Protein AF-A0A933QC19-F1 (afdb_monomer)

Foldseek 3Di:
DLLCLQPPQVLQVVLLVLQQVLLVVVNAADAPDPVNCVVLVVCQCLLVVCLCVQVPVQLVCVVVVVDPVVSNRLLCLLPCSNVSVCVVVVHCVLVPQPPPDPVSNVSSVVSVVVNVVVSVVSSHAQPVCLSSHSVLLVVLVVPVVALKDKFFDDDPQQPLPCLLLLLQSNNQSLLSVDGGPSNDDSSRSSNCSSQQQDLGWQRMFIGRHPRTPGGRHNVSNVVVCQAAGSNRNGDPDPVVVVVDPPPDDD

Mean predicted aligned error: 10.88 Å

Structure (mmCIF, N/CA/C/O backbone):
data_AF-A0A933QC19-F1
#
_entry.id   AF-A0A933QC19-F1
#
loop_
_atom_site.group_PDB
_atom_site.id
_atom_site.type_symbol
_atom_site.label_atom_id
_atom_site.label_alt_id
_atom_site.label_comp_id
_atom_site.label_asym_id
_atom_site.label_entity_id
_atom_site.label_seq_id
_atom_site.pdbx_PDB_ins_code
_atom_site.Cartn_x
_atom_site.Cartn_y
_atom_site.Cartn_z
_atom_site.occupancy
_atom_site.B_iso_or_equiv
_atom_site.auth_seq_id
_atom_site.auth_comp_id
_atom_site.auth_asym_id
_atom_site.auth_atom_id
_atom_site.pdbx_PDB_model_num
ATOM 1 N N . GLY A 1 1 ? 7.706 -10.955 3.973 1.00 68.62 1 GLY A N 1
ATOM 2 C CA . GLY A 1 1 ? 6.304 -10.976 4.457 1.00 68.62 1 GLY A CA 1
ATOM 3 C C . GLY A 1 1 ? 5.631 -9.647 4.152 1.00 68.62 1 GLY A C 1
ATOM 4 O O . GLY A 1 1 ? 6.332 -8.646 4.069 1.00 68.62 1 GLY A O 1
ATOM 5 N N . LYS A 1 2 ? 4.297 -9.608 3.982 1.00 80.94 2 LYS A N 1
ATOM 6 C CA . LYS A 1 2 ? 3.551 -8.425 3.471 1.00 80.94 2 LYS A CA 1
ATOM 7 C C . LYS A 1 2 ? 3.766 -7.117 4.245 1.00 80.94 2 LYS A C 1
ATOM 9 O O . LYS A 1 2 ? 3.604 -6.050 3.667 1.00 80.94 2 LYS A O 1
ATOM 14 N N . ALA A 1 3 ? 4.170 -7.207 5.513 1.00 80.88 3 ALA A N 1
ATOM 15 C CA . ALA A 1 3 ? 4.530 -6.064 6.354 1.00 80.88 3 ALA A CA 1
ATOM 16 C C . ALA A 1 3 ? 5.532 -5.114 5.681 1.00 80.88 3 ALA A C 1
ATOM 18 O O . ALA A 1 3 ? 5.423 -3.902 5.832 1.00 80.88 3 ALA A O 1
ATOM 19 N N . PHE A 1 4 ? 6.457 -5.658 4.883 1.00 82.62 4 PHE A N 1
ATOM 20 C CA . PHE A 1 4 ? 7.432 -4.867 4.137 1.00 82.62 4 PHE A CA 1
ATOM 21 C C . PHE A 1 4 ? 6.758 -3.847 3.206 1.00 82.62 4 PHE A C 1
ATOM 23 O O . PHE A 1 4 ? 7.147 -2.684 3.171 1.00 82.62 4 PHE A O 1
ATOM 30 N N . CYS A 1 5 ? 5.706 -4.251 2.490 1.00 81.94 5 CYS A N 1
ATOM 31 C CA . CYS A 1 5 ? 5.020 -3.383 1.535 1.00 81.94 5 CYS A CA 1
ATOM 32 C C . CYS A 1 5 ? 4.280 -2.219 2.210 1.00 81.94 5 CYS A C 1
ATOM 34 O O . CYS A 1 5 ? 4.146 -1.168 1.594 1.00 81.94 5 CYS A O 1
ATOM 36 N N . GLY A 1 6 ? 3.797 -2.406 3.443 1.00 80.12 6 GLY A N 1
ATOM 37 C CA . GLY A 1 6 ? 3.089 -1.370 4.199 1.00 80.12 6 GLY A CA 1
ATOM 38 C C . GLY A 1 6 ? 3.997 -0.446 5.014 1.00 80.12 6 GLY A C 1
ATOM 39 O O . GLY A 1 6 ? 3.677 0.729 5.142 1.00 80.12 6 GLY A O 1
ATOM 40 N N . TRP A 1 7 ? 5.104 -0.965 5.553 1.00 82.75 7 TRP A N 1
ATOM 41 C CA . TRP A 1 7 ? 5.924 -0.256 6.548 1.00 82.75 7 TRP A CA 1
ATOM 42 C C . TRP A 1 7 ? 7.321 0.131 6.060 1.00 82.75 7 TRP A C 1
ATOM 44 O O . TRP A 1 7 ? 7.901 1.072 6.587 1.00 82.75 7 TRP A O 1
ATOM 54 N N . VAL A 1 8 ? 7.872 -0.587 5.077 1.00 83.81 8 VAL A N 1
ATOM 55 C CA . VAL A 1 8 ? 9.265 -0.403 4.627 1.00 83.81 8 VAL A CA 1
ATOM 56 C C . VAL A 1 8 ? 9.333 0.174 3.214 1.00 83.81 8 VAL A C 1
ATOM 58 O O . VAL A 1 8 ? 10.242 0.934 2.903 1.00 83.81 8 VAL A O 1
ATOM 61 N N . CYS A 1 9 ? 8.374 -0.157 2.345 1.00 84.25 9 CYS A N 1
ATOM 62 C CA . CYS A 1 9 ? 8.372 0.304 0.960 1.00 84.25 9 CYS A CA 1
ATOM 63 C C . CYS A 1 9 ? 8.047 1.814 0.858 1.00 84.25 9 CYS A C 1
ATOM 65 O O . CYS A 1 9 ? 6.902 2.202 1.110 1.00 84.25 9 CYS A O 1
ATOM 67 N N . PRO A 1 10 ? 8.986 2.665 0.396 1.00 80.00 10 PRO A N 1
ATOM 68 C CA . PRO A 1 10 ? 8.783 4.118 0.318 1.00 80.00 10 PRO A CA 1
ATOM 69 C C . PRO A 1 10 ? 7.818 4.532 -0.799 1.00 80.00 10 PRO A C 1
ATOM 71 O O . PRO A 1 10 ? 7.309 5.648 -0.827 1.00 80.00 10 PRO A O 1
ATOM 74 N N . LEU A 1 11 ? 7.529 3.631 -1.738 1.00 81.06 11 LEU A N 1
ATOM 75 C CA . LEU A 1 11 ? 6.597 3.918 -2.820 1.00 81.06 11 LEU A CA 1
ATOM 76 C C . LEU A 1 11 ? 5.154 4.052 -2.318 1.00 81.06 11 LEU A C 1
ATOM 78 O O . LEU A 1 11 ? 4.399 4.870 -2.836 1.00 81.06 11 LEU A O 1
ATOM 82 N N . GLY A 1 12 ? 4.764 3.257 -1.316 1.00 78.12 12 GLY A N 1
ATOM 83 C CA . GLY A 1 12 ? 3.405 3.295 -0.774 1.00 78.12 12 GLY A CA 1
ATOM 84 C C . GLY A 1 12 ? 3.097 4.635 -0.107 1.00 78.12 12 GLY A C 1
ATOM 85 O O . GLY A 1 12 ? 2.023 5.202 -0.319 1.00 78.12 12 GLY A O 1
ATOM 86 N N . THR A 1 13 ? 4.062 5.173 0.642 1.00 78.88 13 THR A N 1
ATOM 87 C CA . THR A 1 13 ? 3.963 6.496 1.272 1.00 78.88 13 THR A CA 1
ATOM 88 C C . THR A 1 13 ? 3.996 7.612 0.233 1.00 78.88 13 THR A C 1
ATOM 90 O O . THR A 1 13 ? 3.175 8.524 0.310 1.00 78.88 13 THR A O 1
ATOM 93 N N . LEU A 1 14 ? 4.858 7.509 -0.785 1.00 83.06 14 LEU A N 1
ATOM 94 C CA . LEU A 1 14 ? 4.918 8.475 -1.884 1.00 83.06 14 LEU A CA 1
ATOM 95 C C . LEU A 1 14 ? 3.598 8.538 -2.671 1.00 83.06 14 LEU A C 1
ATOM 97 O O . LEU A 1 14 ? 3.087 9.623 -2.930 1.00 83.06 14 LEU A O 1
ATOM 101 N N . GLN A 1 15 ? 3.003 7.390 -3.008 1.00 81.38 15 GLN A N 1
ATOM 102 C CA . GLN A 1 15 ? 1.719 7.338 -3.721 1.00 81.38 15 GLN A CA 1
ATOM 103 C C . GLN A 1 15 ? 0.565 7.879 -2.875 1.00 81.38 15 GLN A C 1
ATOM 105 O O . GLN A 1 15 ? -0.324 8.542 -3.407 1.00 81.38 15 GLN A O 1
ATOM 110 N N . GLU A 1 16 ? 0.581 7.648 -1.560 1.00 80.12 16 GLU A N 1
ATOM 111 C CA . GLU A 1 16 ? -0.418 8.238 -0.668 1.00 80.12 16 GLU A CA 1
ATOM 112 C C . GLU A 1 16 ? -0.245 9.758 -0.558 1.00 80.12 16 GLU A C 1
ATOM 114 O O . GLU A 1 16 ? -1.241 10.479 -0.576 1.00 80.12 16 GLU A O 1
ATOM 119 N N . LEU A 1 17 ? 0.997 10.256 -0.515 1.00 81.06 17 LEU A N 1
ATOM 120 C CA . LEU A 1 17 ? 1.296 11.688 -0.504 1.00 81.06 17 LEU A CA 1
ATOM 121 C C . LEU A 1 17 ? 0.830 12.366 -1.797 1.00 81.06 17 LEU A C 1
ATOM 123 O O . LEU A 1 17 ? 0.131 13.372 -1.732 1.00 81.06 17 LEU A O 1
ATOM 127 N N . ILE A 1 18 ? 1.143 11.789 -2.959 1.00 80.81 18 ILE A N 1
ATOM 128 C CA . ILE A 1 18 ? 0.685 12.292 -4.263 1.00 80.81 18 ILE A CA 1
ATOM 129 C C . ILE A 1 18 ? -0.840 12.284 -4.328 1.00 80.81 18 ILE A C 1
ATOM 131 O O . ILE A 1 18 ? -1.448 13.285 -4.698 1.00 80.81 18 ILE A O 1
ATOM 135 N N . GLY A 1 19 ? -1.475 11.198 -3.883 1.00 77.81 19 GLY A N 1
ATOM 136 C CA . GLY A 1 19 ? -2.928 11.136 -3.784 1.00 77.81 19 GLY A CA 1
ATOM 137 C C . GLY A 1 19 ? -3.492 12.197 -2.832 1.00 77.81 19 GLY A C 1
ATOM 138 O O . GLY A 1 19 ? -4.562 12.740 -3.086 1.00 77.81 19 GLY A O 1
ATOM 139 N N . LYS A 1 20 ? -2.796 12.521 -1.737 1.00 77.31 20 LYS A N 1
ATOM 140 C CA . LYS A 1 20 ? -3.188 13.563 -0.775 1.00 77.31 20 LYS A CA 1
ATOM 141 C C . LYS A 1 20 ? -3.071 14.963 -1.379 1.00 77.31 20 LYS A C 1
ATOM 143 O O . LYS A 1 20 ? -3.966 15.783 -1.180 1.00 77.31 20 LYS A O 1
ATOM 148 N N . VAL A 1 21 ? -2.023 15.205 -2.165 1.00 79.75 21 VAL A N 1
ATOM 149 C CA . VAL A 1 21 ? -1.834 16.432 -2.950 1.00 79.75 21 VAL A CA 1
ATOM 150 C C . VAL A 1 21 ? -2.925 16.557 -4.016 1.00 79.75 21 VAL A C 1
ATOM 152 O O . VAL A 1 21 ? -3.591 17.584 -4.070 1.00 79.75 21 VAL A O 1
ATOM 155 N N . GLY A 1 22 ? -3.210 15.502 -4.783 1.00 73.62 22 GLY A N 1
ATOM 156 C CA . GLY A 1 22 ? -4.305 15.500 -5.762 1.00 73.62 22 GLY A CA 1
ATOM 157 C C . GLY A 1 22 ? -5.665 15.822 -5.130 1.00 73.62 22 GLY A C 1
ATOM 158 O O . GLY A 1 22 ? -6.419 16.643 -5.648 1.00 73.62 22 GLY A O 1
ATOM 159 N N . ARG A 1 23 ? -5.944 15.271 -3.941 1.00 73.44 23 ARG A N 1
ATOM 160 C CA . ARG A 1 23 ? -7.157 15.593 -3.164 1.00 73.44 23 ARG A CA 1
ATOM 161 C C . ARG A 1 23 ? -7.186 17.044 -2.685 1.00 73.44 23 ARG A C 1
ATOM 163 O O . ARG A 1 23 ? -8.256 17.640 -2.634 1.00 73.44 23 ARG A O 1
ATOM 170 N N . ARG A 1 24 ? -6.030 17.633 -2.356 1.00 72.56 24 ARG A N 1
ATOM 171 C CA . ARG A 1 24 ? -5.926 19.059 -2.007 1.00 72.56 24 ARG A CA 1
ATOM 172 C C . ARG A 1 24 ? -6.278 19.966 -3.191 1.00 72.56 24 ARG A C 1
ATOM 174 O O . ARG A 1 24 ? -6.819 21.043 -2.961 1.00 72.56 24 ARG A O 1
ATOM 181 N N . PHE A 1 25 ? -6.021 19.511 -4.416 1.00 72.38 25 PHE A N 1
ATOM 182 C CA . PHE A 1 25 ? -6.371 20.187 -5.668 1.00 72.38 25 PHE A CA 1
ATOM 183 C C . PHE A 1 25 ? -7.744 19.770 -6.241 1.00 72.38 25 PHE A C 1
ATOM 185 O O . PHE A 1 25 ? -8.013 20.027 -7.409 1.00 72.38 25 PHE A O 1
ATOM 192 N N . ASN A 1 26 ? -8.630 19.160 -5.438 1.00 65.56 26 ASN A N 1
ATOM 193 C CA . ASN A 1 26 ? -9.987 18.744 -5.837 1.00 65.56 26 ASN A CA 1
ATOM 194 C C . ASN A 1 26 ? -10.058 17.773 -7.038 1.00 65.56 26 ASN A C 1
ATOM 196 O O . ASN A 1 26 ? -11.057 17.750 -7.757 1.00 65.56 26 ASN A O 1
ATOM 200 N N . LEU A 1 27 ? -9.044 16.926 -7.258 1.00 70.50 27 LEU A N 1
ATOM 201 C CA . LEU A 1 27 ? -9.156 15.866 -8.266 1.00 70.50 27 LEU A CA 1
ATOM 202 C C . LEU A 1 27 ? -10.122 14.751 -7.811 1.00 70.50 27 LEU A C 1
ATOM 204 O O . LEU A 1 27 ? -10.043 14.301 -6.660 1.00 70.50 27 LEU A O 1
ATOM 208 N N . PRO A 1 28 ? -11.015 14.263 -8.697 1.00 62.06 28 PRO A N 1
ATOM 209 C CA . PRO A 1 28 ? -11.972 13.215 -8.360 1.00 62.06 28 PRO A CA 1
ATOM 210 C C . PRO A 1 28 ? -11.265 11.872 -8.134 1.00 62.06 28 PRO A C 1
ATOM 212 O O . PRO A 1 28 ? -10.588 11.345 -9.018 1.00 62.06 28 PRO A O 1
ATOM 215 N N . LEU A 1 29 ? -11.450 11.289 -6.946 1.00 67.81 29 LEU A N 1
ATOM 216 C CA . LEU A 1 29 ? -10.885 9.985 -6.602 1.00 67.81 29 LEU A CA 1
ATOM 217 C C . LEU A 1 29 ? -11.733 8.861 -7.210 1.00 67.81 29 LEU A C 1
ATOM 219 O O . LEU A 1 29 ? -12.895 8.668 -6.839 1.00 67.81 29 LEU A O 1
ATOM 223 N N . ARG A 1 30 ? -11.135 8.056 -8.088 1.00 64.81 30 ARG A N 1
ATOM 224 C CA . ARG A 1 30 ? -11.791 6.882 -8.664 1.00 64.81 30 ARG A CA 1
ATOM 225 C C . ARG A 1 30 ? -11.596 5.690 -7.727 1.00 64.81 30 ARG A C 1
ATOM 227 O O . ARG A 1 30 ? -10.588 4.991 -7.782 1.00 64.81 30 ARG A O 1
ATOM 234 N N . ARG A 1 31 ? -12.561 5.483 -6.827 1.00 62.66 31 ARG A N 1
ATOM 235 C CA . ARG A 1 31 ? -12.646 4.271 -5.994 1.00 62.66 31 ARG A CA 1
ATOM 236 C C . ARG A 1 31 ? -13.273 3.135 -6.789 1.00 62.66 31 ARG A C 1
ATOM 238 O O . ARG A 1 31 ? -14.228 3.347 -7.538 1.00 62.66 31 ARG A O 1
ATOM 245 N N . PHE A 1 32 ? -12.785 1.919 -6.576 1.00 60.22 32 PHE A N 1
ATOM 246 C CA . PHE A 1 32 ? -13.451 0.736 -7.107 1.00 60.22 32 PHE A CA 1
ATOM 247 C C . PHE A 1 32 ? -14.611 0.388 -6.180 1.00 60.22 32 PHE A C 1
ATOM 249 O O . PHE A 1 32 ? -14.452 -0.298 -5.174 1.00 60.22 32 PHE A O 1
ATOM 256 N N . ALA A 1 33 ? -15.785 0.936 -6.497 1.00 51.25 33 ALA A N 1
ATOM 257 C CA . ALA A 1 33 ? -17.019 0.588 -5.813 1.00 51.25 33 ALA A CA 1
ATOM 258 C C . ALA A 1 33 ? -17.281 -0.929 -5.929 1.00 51.25 33 ALA A C 1
ATOM 260 O O . ALA A 1 33 ? -16.937 -1.529 -6.953 1.00 51.25 33 ALA A O 1
ATOM 261 N N . PRO A 1 34 ? -17.935 -1.555 -4.931 1.00 50.09 34 PRO A N 1
ATOM 262 C CA . PRO A 1 34 ? -18.192 -2.999 -4.908 1.00 50.09 34 PRO A CA 1
ATOM 263 C C . PRO A 1 34 ? -18.927 -3.547 -6.151 1.00 50.09 34 PRO A C 1
ATOM 265 O O . PRO A 1 34 ? -18.836 -4.743 -6.410 1.00 50.09 34 PRO A O 1
ATOM 268 N N . GLY A 1 35 ? -19.591 -2.699 -6.950 1.00 47.06 35 GLY A N 1
ATOM 269 C CA . GLY A 1 35 ? -20.225 -3.075 -8.223 1.00 47.06 35 GLY A CA 1
ATOM 270 C C . GLY A 1 35 ? -19.266 -3.310 -9.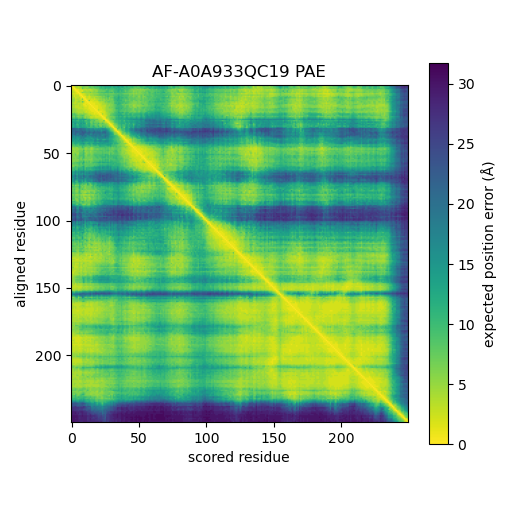404 1.00 47.06 35 GLY A C 1
ATOM 271 O O . GLY A 1 35 ? -19.558 -4.150 -10.244 1.00 47.06 35 GLY A O 1
ATOM 272 N N . ASN A 1 36 ? -18.092 -2.665 -9.440 1.00 50.84 36 ASN A N 1
ATOM 273 C CA . ASN A 1 36 ? -17.094 -2.809 -10.523 1.00 50.84 36 ASN A CA 1
ATOM 274 C C . ASN A 1 36 ? -15.934 -3.747 -10.143 1.00 50.84 36 ASN A C 1
ATOM 276 O O . ASN A 1 36 ? -14.870 -3.757 -10.764 1.00 50.84 36 ASN A O 1
ATOM 280 N N . LEU A 1 37 ? -16.120 -4.552 -9.094 1.00 55.81 37 LEU A N 1
ATOM 281 C CA . LEU A 1 37 ? -15.104 -5.482 -8.606 1.00 55.81 37 LEU A CA 1
ATOM 282 C C . LEU A 1 37 ? -14.873 -6.663 -9.570 1.00 55.81 37 LEU A C 1
ATOM 284 O O . LEU A 1 37 ? -13.860 -7.352 -9.452 1.00 55.81 37 LEU A O 1
ATOM 288 N N . GLY A 1 38 ? -15.789 -6.893 -10.521 1.00 56.47 38 GLY A N 1
ATOM 289 C CA . GLY A 1 38 ? -15.669 -7.918 -11.564 1.00 56.47 38 GLY A CA 1
ATOM 290 C C . GLY A 1 38 ? -14.439 -7.720 -12.453 1.00 56.47 38 GLY A C 1
ATOM 291 O O . GLY A 1 38 ? -13.650 -8.651 -12.620 1.00 56.47 38 GLY A O 1
ATOM 292 N N . ASP A 1 39 ? -14.207 -6.491 -12.918 1.00 54.97 39 ASP A N 1
ATOM 293 C CA . ASP A 1 39 ? -13.039 -6.161 -13.743 1.00 54.97 39 ASP A CA 1
ATOM 294 C C . ASP A 1 39 ? -11.739 -6.299 -12.946 1.00 54.97 39 ASP A C 1
ATOM 296 O O . ASP A 1 39 ? -10.760 -6.877 -13.416 1.00 54.97 39 ASP A O 1
ATOM 300 N N . VAL A 1 40 ? -11.749 -5.878 -11.676 1.00 59.78 40 VAL A N 1
ATOM 301 C CA . VAL A 1 40 ? -10.596 -6.028 -10.777 1.00 59.78 40 VAL A CA 1
ATOM 302 C C . VAL A 1 40 ? -10.267 -7.507 -10.550 1.00 59.78 40 VAL A C 1
ATOM 304 O O . VAL A 1 40 ? -9.097 -7.883 -10.607 1.00 59.78 40 VAL A O 1
ATOM 307 N N . LYS A 1 41 ? -11.269 -8.377 -10.348 1.00 61.94 41 LYS A N 1
ATOM 308 C CA . LYS A 1 41 ? -11.057 -9.830 -10.197 1.00 61.94 41 LYS A CA 1
ATOM 309 C C . LYS A 1 41 ? -10.432 -10.466 -11.442 1.00 61.94 41 LYS A C 1
ATOM 311 O O . LYS A 1 41 ? -9.625 -11.380 -11.294 1.00 61.94 41 LYS A O 1
ATOM 316 N N . ARG A 1 42 ? -10.745 -9.965 -12.641 1.00 65.31 42 ARG A N 1
ATOM 317 C CA . ARG A 1 42 ? -10.186 -10.462 -13.910 1.00 65.31 42 ARG A CA 1
ATOM 318 C C . ARG A 1 42 ? -8.732 -10.046 -14.138 1.00 65.31 42 ARG A C 1
ATOM 320 O O . ARG A 1 42 ? -7.982 -10.793 -14.755 1.00 65.31 42 ARG A O 1
ATOM 327 N N . VAL A 1 43 ? -8.326 -8.889 -13.613 1.00 66.50 43 VAL A N 1
ATOM 328 C CA . VAL A 1 43 ? -6.951 -8.367 -13.733 1.00 66.50 43 VAL A CA 1
ATOM 329 C C . VAL A 1 43 ? -6.040 -8.870 -12.602 1.00 66.50 43 VAL A C 1
ATOM 331 O O . VAL A 1 43 ? -4.823 -8.926 -12.762 1.00 66.50 43 VAL A O 1
ATOM 334 N N . ARG A 1 44 ? -6.596 -9.339 -11.476 1.00 68.38 44 ARG A N 1
ATOM 335 C CA . ARG A 1 44 ? -5.828 -9.949 -10.371 1.00 68.38 44 ARG A CA 1
ATOM 336 C C . ARG A 1 44 ? -4.852 -11.070 -10.767 1.00 68.38 44 ARG A C 1
ATOM 338 O O . ARG A 1 44 ? -3.774 -11.067 -10.185 1.00 68.38 44 ARG A O 1
ATOM 345 N N . PRO A 1 45 ? -5.121 -12.001 -11.706 1.00 77.56 45 PRO A N 1
ATOM 346 C CA . PRO A 1 45 ? -4.125 -13.001 -12.110 1.00 77.56 45 PRO A CA 1
ATOM 347 C C . PRO A 1 45 ? -2.922 -12.406 -12.856 1.00 77.56 45 PRO A C 1
ATOM 349 O O . PRO A 1 45 ? -1.852 -13.010 -12.850 1.00 77.56 45 PRO A O 1
ATOM 352 N N . VAL A 1 46 ? -3.040 -11.206 -13.440 1.00 79.81 46 VAL A N 1
ATOM 353 C CA . VAL A 1 46 ? -1.941 -10.566 -14.185 1.00 79.81 46 VAL A CA 1
ATOM 354 C C . VAL A 1 46 ? -0.723 -10.344 -13.291 1.00 79.81 46 VAL A C 1
ATOM 356 O O . VAL A 1 46 ? 0.400 -10.546 -13.736 1.00 79.81 46 VAL A O 1
ATOM 359 N N . LYS A 1 47 ? -0.911 -10.023 -12.005 1.00 8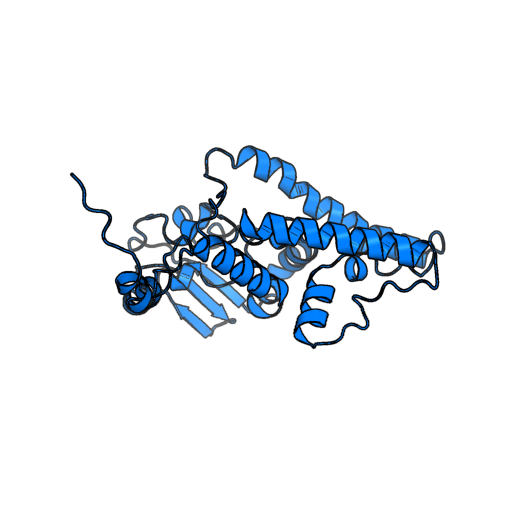1.31 47 LYS A N 1
ATOM 360 C CA . LYS A 1 47 ? 0.210 -9.868 -11.062 1.00 81.31 47 LYS A CA 1
ATOM 361 C C . LYS A 1 47 ? 0.990 -11.177 -10.847 1.00 81.31 47 LYS A C 1
ATOM 363 O O . LYS A 1 47 ? 2.192 -11.131 -10.611 1.00 81.31 47 LYS A O 1
ATOM 368 N N . TRP A 1 48 ? 0.321 -12.333 -10.940 1.00 82.62 48 TRP A N 1
ATOM 369 C CA . TRP A 1 48 ? 0.945 -13.655 -10.831 1.00 82.62 48 TRP A CA 1
ATOM 370 C C . TRP A 1 48 ? 1.690 -14.017 -12.115 1.00 82.62 48 TRP A C 1
ATOM 372 O O . TRP A 1 48 ? 2.790 -14.558 -12.043 1.00 82.62 48 TRP A O 1
ATOM 382 N N . LEU A 1 49 ? 1.142 -13.638 -13.273 1.00 84.44 49 LEU A N 1
ATOM 383 C CA . LEU A 1 49 ? 1.832 -13.750 -14.558 1.00 84.44 49 LEU A CA 1
ATOM 384 C C . LEU A 1 49 ? 3.087 -12.867 -14.585 1.00 84.44 49 LEU A C 1
ATOM 386 O O . LEU A 1 49 ? 4.159 -13.352 -14.929 1.00 84.44 49 LEU A O 1
ATOM 390 N N . LEU A 1 50 ? 2.986 -11.607 -14.147 1.00 81.94 50 LEU A N 1
ATOM 391 C CA . LEU A 1 50 ? 4.126 -10.693 -14.025 1.00 81.94 50 LEU A CA 1
ATOM 392 C C . LEU A 1 50 ? 5.176 -11.214 -13.041 1.00 81.94 50 LEU A C 1
ATOM 394 O O . LEU A 1 50 ? 6.365 -11.099 -13.313 1.00 81.94 50 LEU A O 1
ATOM 398 N N . LEU A 1 51 ? 4.756 -11.800 -11.917 1.00 84.06 51 LEU A N 1
ATOM 399 C CA . LEU A 1 51 ? 5.655 -12.436 -10.954 1.00 84.06 51 LEU A CA 1
ATOM 400 C C . LEU A 1 51 ? 6.410 -13.594 -11.606 1.00 84.06 51 LEU A C 1
ATOM 402 O O . LEU A 1 51 ? 7.635 -13.628 -11.545 1.00 84.06 51 LEU A O 1
ATOM 406 N N . LEU A 1 52 ? 5.698 -14.515 -12.257 1.00 84.25 52 LEU A N 1
ATOM 407 C CA . LEU A 1 52 ? 6.306 -15.672 -12.907 1.00 84.25 52 LEU A CA 1
ATOM 408 C C . LEU A 1 52 ? 7.261 -15.230 -14.026 1.00 84.25 52 LEU A C 1
ATOM 410 O O . LEU A 1 52 ? 8.393 -15.698 -14.081 1.00 84.25 52 LEU A O 1
ATOM 414 N N . ALA A 1 53 ? 6.853 -14.273 -14.859 1.00 83.19 53 ALA A N 1
ATOM 415 C CA . ALA A 1 53 ? 7.662 -13.775 -15.965 1.00 83.19 53 ALA A CA 1
ATOM 416 C C . ALA A 1 53 ? 8.905 -12.989 -15.499 1.00 83.19 53 ALA A C 1
ATOM 418 O O . ALA A 1 53 ? 10.023 -13.327 -15.884 1.00 83.19 53 ALA A O 1
ATOM 419 N N . LEU A 1 54 ? 8.726 -11.956 -14.662 1.00 77.44 54 LEU A N 1
ATOM 420 C CA . LEU A 1 54 ? 9.792 -11.014 -14.285 1.00 77.44 54 LEU A CA 1
ATOM 421 C C . LEU A 1 54 ? 10.723 -11.535 -13.187 1.00 77.44 54 LEU A C 1
ATOM 423 O O . LEU A 1 54 ? 11.880 -11.128 -13.149 1.00 77.44 54 LEU A O 1
ATOM 427 N N . VAL A 1 55 ? 10.232 -12.381 -12.277 1.00 80.88 55 VAL A N 1
ATOM 428 C CA . VAL A 1 55 ? 11.011 -12.843 -11.112 1.00 80.88 55 VAL A CA 1
ATOM 429 C C . VAL A 1 55 ? 11.577 -14.246 -11.319 1.00 80.88 55 VAL A C 1
ATOM 431 O O . VAL A 1 55 ? 12.645 -14.536 -10.793 1.00 80.88 55 VAL A O 1
ATOM 434 N N . PHE A 1 56 ? 10.903 -15.113 -12.082 1.00 83.44 56 PHE A N 1
ATOM 435 C CA . PHE A 1 56 ? 11.341 -16.502 -12.264 1.00 83.44 56 PHE A CA 1
ATOM 436 C C . PHE A 1 56 ? 11.866 -16.776 -13.672 1.00 83.44 56 PHE A C 1
ATOM 438 O O . PHE A 1 56 ? 13.009 -17.193 -13.814 1.00 83.44 56 PHE A O 1
ATOM 445 N N . VAL A 1 57 ? 11.069 -16.525 -14.714 1.00 83.56 57 VAL A N 1
ATOM 446 C CA . VAL A 1 57 ? 11.413 -16.917 -16.092 1.00 83.56 57 VAL A CA 1
ATOM 447 C C . VAL A 1 57 ? 12.598 -16.121 -16.631 1.00 83.56 57 VAL A C 1
ATOM 449 O O . VAL A 1 57 ? 13.561 -16.718 -17.095 1.00 83.56 57 VAL A O 1
ATOM 452 N N . LEU A 1 58 ? 12.567 -14.789 -16.549 1.00 78.50 58 LEU A N 1
ATOM 453 C CA . LEU A 1 58 ? 13.631 -13.950 -17.110 1.00 78.50 58 LEU A CA 1
ATOM 454 C C . LEU A 1 58 ? 15.002 -14.154 -16.433 1.00 78.50 58 LEU A C 1
ATOM 456 O O . LEU A 1 58 ? 15.971 -14.379 -17.159 1.00 78.50 58 LEU A O 1
ATOM 460 N N . PRO A 1 59 ? 15.117 -14.170 -15.089 1.00 79.38 59 PRO A N 1
ATOM 461 C CA . PRO A 1 59 ? 16.392 -14.467 -14.434 1.00 79.38 59 PRO A CA 1
ATOM 462 C C . PRO A 1 59 ? 16.902 -15.881 -14.728 1.00 79.38 59 PRO A C 1
ATOM 464 O O . PRO A 1 59 ? 18.106 -16.084 -14.866 1.00 79.38 59 PRO A O 1
ATOM 467 N N . LEU A 1 60 ? 16.001 -16.859 -14.874 1.00 82.50 60 LEU A N 1
ATOM 468 C CA . LEU A 1 60 ? 16.367 -18.233 -15.220 1.00 82.50 60 LEU A CA 1
ATOM 469 C C . LEU A 1 60 ? 16.895 -18.330 -16.657 1.00 82.50 60 LEU A C 1
ATOM 471 O O . LEU A 1 60 ? 17.925 -18.957 -16.883 1.00 82.50 60 LEU A O 1
ATOM 475 N N . LEU A 1 61 ? 16.262 -17.650 -17.615 1.00 79.94 61 LEU A N 1
ATOM 476 C CA . LEU A 1 61 ? 16.760 -17.547 -18.991 1.00 79.94 61 LEU A CA 1
ATOM 477 C C . LEU A 1 61 ? 18.119 -16.833 -19.063 1.00 79.94 61 LEU A C 1
ATOM 479 O O . LEU A 1 61 ? 18.967 -17.219 -19.873 1.00 79.94 61 LEU A O 1
ATOM 483 N N . ALA A 1 62 ? 18.339 -15.824 -18.210 1.00 77.06 62 ALA A N 1
ATOM 484 C CA . ALA A 1 62 ? 19.615 -15.115 -18.105 1.00 77.06 62 ALA A CA 1
ATOM 485 C C . ALA A 1 62 ? 20.712 -16.016 -17.525 1.00 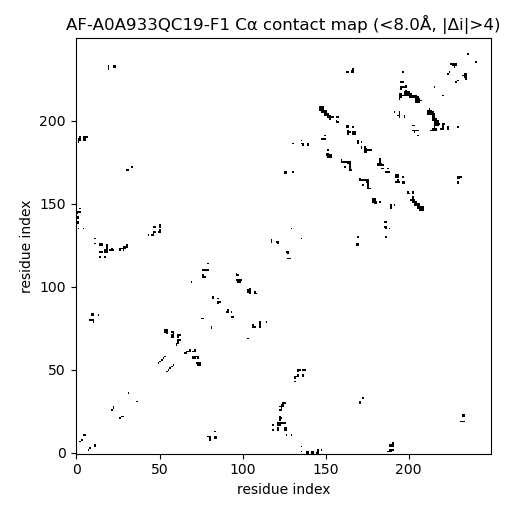77.06 62 ALA A C 1
ATOM 487 O O . ALA A 1 62 ? 21.818 -16.055 -18.058 1.00 77.06 62 ALA A O 1
ATOM 488 N N . GLY A 1 63 ? 20.386 -16.800 -16.492 1.00 78.19 63 GLY A N 1
ATOM 489 C CA . GLY A 1 63 ? 21.282 -17.807 -15.923 1.00 78.19 63 GLY A CA 1
ATOM 490 C C . GLY A 1 63 ? 21.621 -18.943 -16.893 1.00 78.19 63 GLY A C 1
ATOM 491 O O . GLY A 1 63 ? 22.724 -19.477 -16.843 1.00 78.19 63 GLY A O 1
ATOM 492 N N . LEU A 1 64 ? 20.712 -19.273 -17.818 1.00 80.31 64 LEU A N 1
ATOM 493 C CA . LEU A 1 64 ? 20.941 -20.234 -18.906 1.00 80.31 64 LEU A CA 1
ATOM 494 C C . LEU A 1 64 ? 21.707 -19.638 -20.106 1.00 80.31 64 LEU A C 1
ATOM 496 O O . LEU A 1 64 ? 21.920 -20.334 -21.094 1.00 80.31 64 LEU A O 1
ATOM 500 N N . GLY A 1 65 ? 22.103 -18.360 -20.055 1.00 78.25 65 GLY A N 1
ATOM 501 C CA . GLY A 1 65 ? 22.891 -17.700 -21.105 1.00 78.25 65 GLY A CA 1
ATOM 502 C C . GLY A 1 65 ? 22.121 -17.370 -22.390 1.00 78.25 65 GLY A C 1
ATOM 503 O O . GLY A 1 65 ? 22.723 -16.933 -23.366 1.00 78.25 65 GLY A O 1
ATOM 504 N N . THR A 1 66 ? 20.798 -17.555 -22.404 1.00 73.25 66 THR A N 1
ATOM 505 C CA . THR A 1 66 ? 19.947 -17.315 -23.590 1.00 73.25 66 THR A CA 1
ATOM 506 C C . THR A 1 66 ? 19.574 -15.844 -23.788 1.00 73.25 66 THR A C 1
ATOM 508 O O . THR A 1 66 ? 19.193 -15.442 -24.886 1.00 73.25 66 THR A O 1
ATOM 511 N N . VAL A 1 67 ? 19.694 -15.030 -22.737 1.00 71.06 67 VAL A N 1
ATOM 512 C CA . VAL A 1 67 ? 19.449 -13.581 -22.758 1.00 71.06 67 VAL A CA 1
ATOM 513 C C . VAL A 1 67 ? 20.644 -12.840 -22.144 1.00 71.06 67 VAL A C 1
ATOM 515 O O . VAL A 1 67 ? 21.343 -13.402 -21.294 1.00 71.06 67 VAL A O 1
ATOM 518 N N . PRO A 1 68 ? 20.917 -11.589 -22.558 1.00 69.88 68 PRO A N 1
ATOM 519 C CA . PRO A 1 68 ? 22.046 -10.822 -22.040 1.00 69.88 68 PRO A CA 1
ATOM 520 C C . PRO A 1 68 ? 21.947 -10.638 -20.519 1.00 69.88 68 PRO A C 1
ATOM 522 O O . PRO A 1 68 ? 20.860 -10.451 -19.973 1.00 69.88 68 PRO A O 1
ATOM 525 N N . HIS A 1 69 ? 23.094 -10.649 -19.829 1.00 61.81 69 HIS A N 1
ATOM 526 C CA . HIS A 1 69 ? 23.170 -10.533 -18.363 1.00 61.81 69 HIS A CA 1
ATOM 527 C C . HIS A 1 69 ? 22.563 -9.226 -17.813 1.00 61.81 69 HIS A C 1
ATOM 529 O O . HIS A 1 69 ? 22.223 -9.151 -16.634 1.00 61.81 69 HIS A O 1
ATOM 535 N N . SER A 1 70 ? 22.359 -8.215 -18.666 1.00 62.06 70 SER A N 1
ATOM 536 C CA . SER A 1 70 ? 21.621 -6.988 -18.345 1.00 62.06 70 SER A CA 1
ATOM 537 C C . SER A 1 70 ? 20.136 -7.226 -18.041 1.00 62.06 70 SER A C 1
ATOM 539 O O . SER A 1 70 ? 19.554 -6.471 -17.271 1.00 62.06 70 SER A O 1
ATOM 541 N N . LEU A 1 71 ? 19.528 -8.304 -18.556 1.00 60.91 71 LEU A N 1
ATOM 542 C CA . LEU A 1 71 ? 18.167 -8.738 -18.210 1.00 60.91 71 LEU A CA 1
ATOM 543 C C . LEU A 1 71 ? 18.120 -9.697 -17.007 1.00 60.91 71 LEU A C 1
ATOM 545 O O . LEU A 1 71 ? 17.082 -10.304 -16.752 1.00 60.91 71 LEU A O 1
ATOM 549 N N . GLY A 1 72 ? 19.209 -9.838 -16.244 1.00 61.41 72 GLY A N 1
ATOM 550 C CA . GLY A 1 72 ? 19.245 -10.702 -15.060 1.00 61.41 72 GLY A CA 1
ATOM 551 C C . GLY A 1 72 ? 18.352 -10.225 -13.905 1.00 61.41 72 GLY A C 1
ATOM 552 O O . GLY A 1 72 ? 17.851 -11.053 -13.151 1.00 61.41 72 GLY A O 1
ATOM 553 N N . ASN A 1 73 ? 18.098 -8.911 -13.785 1.00 67.38 73 ASN A N 1
ATOM 554 C CA . ASN A 1 73 ? 17.278 -8.311 -12.717 1.00 67.38 73 ASN A CA 1
ATOM 555 C C . ASN A 1 73 ? 16.193 -7.345 -13.248 1.00 67.38 73 ASN A C 1
ATOM 557 O O . ASN A 1 73 ? 16.064 -6.221 -12.753 1.00 67.38 73 ASN A O 1
ATOM 561 N N . PRO A 1 74 ? 15.342 -7.773 -14.198 1.00 69.19 74 PRO A N 1
ATOM 562 C CA . PRO A 1 74 ? 14.433 -6.879 -14.919 1.00 69.19 74 PRO A CA 1
ATOM 563 C C . PRO A 1 74 ? 13.374 -6.277 -13.988 1.00 69.19 74 PRO A C 1
ATOM 565 O O . PRO A 1 74 ? 12.894 -5.164 -14.196 1.00 69.19 74 PRO A O 1
ATOM 568 N N . TYR A 1 75 ? 13.043 -6.989 -12.906 1.00 71.62 75 TYR A N 1
ATOM 569 C CA . TYR A 1 75 ? 12.157 -6.486 -11.870 1.00 71.62 75 TYR A CA 1
ATOM 570 C C . TYR A 1 75 ? 12.739 -5.270 -11.130 1.00 71.62 75 TYR A C 1
ATOM 572 O O . TYR A 1 75 ? 12.015 -4.318 -10.857 1.00 71.62 75 TYR A O 1
ATOM 580 N N . CYS A 1 76 ? 14.034 -5.27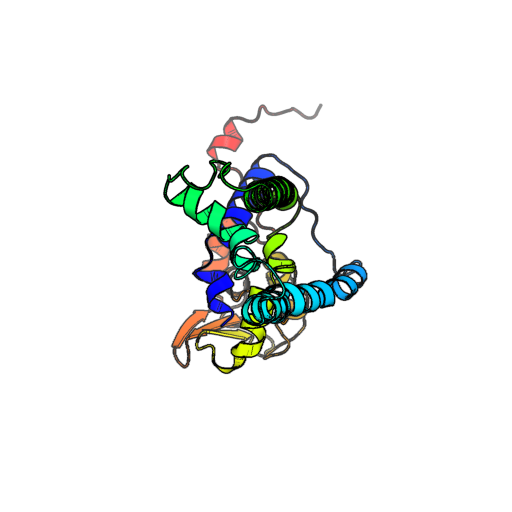5 -10.806 1.00 70.81 76 CYS A N 1
ATOM 581 C CA . CYS A 1 76 ? 14.678 -4.180 -10.076 1.00 70.81 76 CYS A CA 1
ATOM 582 C C . CYS A 1 76 ? 14.820 -2.916 -10.932 1.00 70.81 76 CYS A C 1
ATOM 584 O O . CYS A 1 76 ? 14.777 -1.810 -10.392 1.00 70.81 76 CYS A O 1
ATOM 586 N N . ASP A 1 77 ? 14.957 -3.078 -12.249 1.00 68.12 77 ASP A N 1
ATOM 587 C CA . ASP A 1 77 ? 15.032 -1.964 -13.195 1.00 68.12 77 ASP A CA 1
ATOM 588 C C . ASP A 1 77 ? 13.653 -1.362 -13.490 1.00 68.12 77 ASP A C 1
ATOM 590 O O . ASP A 1 77 ? 13.529 -0.145 -13.603 1.00 68.12 77 ASP A O 1
ATOM 594 N N . ILE A 1 78 ? 12.594 -2.180 -13.525 1.00 71.44 78 ILE A N 1
ATOM 595 C CA . ILE A 1 78 ? 11.223 -1.692 -13.740 1.00 71.44 78 ILE A CA 1
ATOM 596 C C . ILE A 1 78 ? 10.523 -1.237 -12.449 1.00 71.44 78 ILE A C 1
ATOM 598 O O . ILE A 1 78 ? 9.446 -0.641 -12.506 1.00 71.44 78 ILE A O 1
ATOM 602 N N . CYS A 1 79 ? 11.089 -1.527 -11.271 1.00 75.00 79 CYS A N 1
ATOM 603 C CA . CYS A 1 79 ? 10.441 -1.222 -10.001 1.00 75.00 79 CYS A CA 1
ATOM 604 C C . CYS A 1 79 ? 10.505 0.288 -9.687 1.00 75.00 79 CYS A C 1
ATOM 606 O O . CYS A 1 79 ? 11.572 0.807 -9.345 1.00 75.00 79 CYS A O 1
ATOM 608 N N . PRO A 1 80 ? 9.361 0.997 -9.650 1.00 71.25 80 PRO A N 1
ATOM 609 C CA . PRO A 1 80 ? 9.306 2.427 -9.359 1.00 71.25 80 PRO A CA 1
ATOM 610 C C . PRO A 1 80 ? 9.737 2.758 -7.927 1.00 71.25 80 PRO A C 1
ATOM 612 O O . PRO A 1 80 ? 10.026 3.915 -7.633 1.00 71.25 80 PRO A O 1
ATOM 615 N N . SER A 1 81 ? 9.823 1.769 -7.024 1.00 73.50 81 SER A N 1
ATOM 616 C CA . SER A 1 81 ? 10.380 1.999 -5.687 1.00 73.50 81 SER A CA 1
ATOM 617 C C . SER A 1 81 ? 11.845 2.415 -5.740 1.00 73.50 81 SER A C 1
ATOM 619 O O . SER A 1 81 ? 12.259 3.177 -4.876 1.00 73.50 81 SER A O 1
ATOM 621 N N . ARG A 1 82 ? 12.611 1.948 -6.737 1.00 72.31 82 ARG A N 1
ATOM 622 C CA . ARG A 1 82 ? 14.019 2.318 -6.917 1.00 72.31 82 ARG A CA 1
ATOM 623 C C . ARG A 1 82 ? 14.150 3.803 -7.250 1.00 72.31 82 ARG A C 1
ATOM 625 O O . ARG A 1 82 ? 14.946 4.504 -6.636 1.00 72.31 82 ARG A O 1
ATOM 632 N N . ILE A 1 83 ? 13.301 4.294 -8.147 1.00 71.38 83 ILE A N 1
ATOM 633 C CA . ILE A 1 83 ? 13.288 5.709 -8.534 1.00 71.38 83 ILE A CA 1
ATOM 634 C C . ILE A 1 83 ? 12.699 6.587 -7.421 1.00 71.38 83 ILE A C 1
ATOM 636 O O . ILE A 1 83 ? 13.184 7.686 -7.164 1.00 71.38 83 ILE A O 1
ATOM 640 N N . ALA A 1 84 ? 11.714 6.082 -6.671 1.00 72.69 84 ALA A N 1
ATOM 641 C CA . ALA A 1 84 ? 11.257 6.750 -5.456 1.00 72.69 84 ALA A CA 1
ATOM 642 C C . ALA A 1 84 ? 12.397 6.888 -4.431 1.00 72.69 84 ALA A C 1
ATOM 644 O O . ALA A 1 84 ? 12.597 7.975 -3.897 1.00 72.69 84 ALA A O 1
ATOM 645 N N . THR A 1 85 ? 13.178 5.826 -4.187 1.00 71.88 85 THR A N 1
ATOM 646 C CA . THR A 1 85 ? 14.327 5.895 -3.271 1.00 71.88 85 THR A CA 1
ATOM 647 C C . THR A 1 85 ? 15.391 6.872 -3.745 1.00 71.88 85 THR A C 1
ATOM 649 O O . THR A 1 85 ? 15.882 7.624 -2.917 1.00 71.88 85 THR A O 1
ATOM 652 N N . THR A 1 86 ? 15.699 6.933 -5.044 1.00 68.38 86 THR A N 1
ATOM 653 C CA . THR A 1 86 ? 16.723 7.856 -5.567 1.00 68.38 86 THR A CA 1
ATOM 654 C C . THR A 1 86 ? 16.295 9.316 -5.452 1.00 68.38 86 THR A C 1
ATOM 656 O O . THR A 1 86 ? 17.105 10.164 -5.086 1.00 68.38 86 THR A O 1
ATOM 659 N N . LEU A 1 87 ? 15.009 9.609 -5.688 1.00 68.00 87 LEU A N 1
ATOM 660 C CA . LEU A 1 87 ? 14.435 10.940 -5.463 1.00 68.00 87 LEU A CA 1
ATOM 661 C C . LEU A 1 87 ? 14.476 11.334 -3.979 1.00 68.00 87 LEU A C 1
ATOM 663 O O . LEU A 1 87 ? 14.792 12.475 -3.658 1.00 68.00 87 LEU A O 1
ATOM 667 N N . LEU A 1 88 ? 14.198 10.391 -3.074 1.00 65.75 88 LEU A N 1
ATOM 668 C CA . LEU A 1 88 ? 14.275 10.598 -1.623 1.00 65.75 88 LEU A CA 1
ATOM 669 C C . LEU A 1 88 ? 15.718 10.773 -1.120 1.00 65.75 88 LEU A C 1
ATOM 671 O O . LEU A 1 88 ? 15.935 11.524 -0.174 1.00 65.75 88 LEU A O 1
ATOM 675 N N . THR A 1 89 ? 16.700 10.114 -1.744 1.00 64.69 89 THR A N 1
ATOM 676 C CA . THR A 1 89 ? 18.127 10.243 -1.396 1.00 64.69 89 THR A CA 1
ATOM 677 C C . THR A 1 89 ? 18.837 11.387 -2.123 1.00 64.69 89 THR A C 1
ATOM 679 O O . THR A 1 89 ? 20.041 11.549 -1.947 1.00 64.69 89 THR A O 1
ATOM 682 N N . GLY A 1 90 ? 18.128 12.178 -2.940 1.00 57.78 90 GLY A N 1
ATOM 683 C CA . GLY A 1 90 ? 18.693 13.325 -3.663 1.00 57.78 90 GLY A CA 1
ATOM 684 C C . GLY A 1 90 ? 19.729 12.960 -4.732 1.00 57.78 90 GLY A C 1
ATOM 685 O O . GLY A 1 90 ? 20.443 13.834 -5.216 1.00 57.78 90 GLY A O 1
ATOM 686 N N . SER A 1 91 ? 19.828 11.683 -5.110 1.00 60.09 91 SER A N 1
ATOM 687 C CA . SER A 1 91 ? 20.793 11.202 -6.095 1.00 60.09 91 SER A CA 1
ATOM 688 C C . SER A 1 91 ? 20.151 11.157 -7.485 1.00 60.09 91 SER A C 1
ATOM 690 O O . SER A 1 91 ? 19.305 10.318 -7.790 1.00 60.09 91 SER A O 1
ATOM 692 N N . THR A 1 92 ? 20.564 12.077 -8.361 1.00 55.31 92 THR A N 1
ATOM 693 C CA . THR A 1 92 ? 20.124 12.161 -9.771 1.00 55.31 92 THR A CA 1
ATOM 694 C C . THR A 1 92 ? 20.818 11.145 -10.685 1.00 55.31 92 THR A C 1
ATOM 696 O O . THR A 1 92 ? 20.402 10.961 -11.828 1.00 55.31 92 THR A O 1
ATOM 699 N N . GLU A 1 93 ? 21.806 10.423 -10.150 1.00 55.53 93 GLU A N 1
ATOM 700 C CA . GLU A 1 93 ? 22.607 9.364 -10.787 1.00 55.53 93 GLU A CA 1
ATOM 701 C C . GLU A 1 93 ? 21.790 8.301 -11.547 1.00 55.53 93 GLU A C 1
ATOM 703 O O . GLU A 1 93 ? 22.306 7.648 -12.448 1.00 55.53 93 GLU A O 1
ATOM 708 N N . GLN A 1 94 ? 20.519 8.095 -11.187 1.00 51.56 94 GLN A N 1
ATOM 709 C CA . GLN A 1 94 ? 19.651 7.073 -11.795 1.00 51.56 94 GLN A CA 1
ATOM 710 C C . GLN A 1 94 ? 18.462 7.656 -12.571 1.00 51.56 94 GLN A C 1
ATOM 712 O O . GLN A 1 94 ? 17.777 6.914 -13.269 1.00 51.56 94 GLN A O 1
ATOM 717 N N . LEU A 1 95 ? 18.235 8.973 -12.486 1.00 51.59 95 LEU A N 1
ATOM 718 C CA . LEU A 1 95 ? 17.361 9.691 -13.421 1.00 51.59 95 LEU A CA 1
ATOM 719 C C . LEU A 1 95 ? 18.103 9.974 -14.740 1.00 51.59 95 LEU A C 1
ATOM 721 O O . LEU A 1 95 ? 17.480 10.119 -15.791 1.00 51.59 95 LEU A O 1
ATOM 725 N N . ALA A 1 96 ? 19.439 10.022 -14.679 1.00 44.97 96 ALA A N 1
ATOM 726 C CA . ALA A 1 96 ? 20.317 10.109 -15.831 1.00 44.97 96 ALA A CA 1
ATOM 727 C C . ALA A 1 96 ? 20.282 8.795 -16.624 1.00 44.97 96 ALA A C 1
ATOM 729 O O . ALA A 1 96 ? 20.719 7.737 -16.170 1.00 44.97 96 ALA A O 1
ATOM 730 N N . ILE A 1 97 ? 19.736 8.878 -17.832 1.00 50.81 97 ILE A N 1
ATOM 731 C CA . ILE A 1 97 ? 19.688 7.795 -18.806 1.00 50.81 97 ILE A CA 1
ATOM 732 C C . ILE A 1 97 ? 21.122 7.304 -19.056 1.00 50.81 97 ILE A C 1
ATOM 734 O O . ILE A 1 97 ? 21.943 8.035 -19.608 1.00 50.81 97 ILE A O 1
ATOM 738 N N . ARG A 1 98 ? 21.446 6.068 -18.649 1.00 48.94 98 ARG A N 1
ATOM 739 C CA . ARG A 1 98 ? 22.740 5.457 -18.981 1.00 48.94 98 ARG A CA 1
ATOM 740 C C . ARG A 1 98 ? 22.769 5.157 -20.481 1.00 48.94 98 ARG A C 1
ATOM 742 O O . ARG A 1 98 ? 22.196 4.173 -20.933 1.00 48.94 98 ARG A O 1
ATOM 749 N N . VAL A 1 99 ? 23.442 6.022 -21.234 1.00 52.00 99 VAL A N 1
ATOM 750 C CA . VAL A 1 99 ? 23.592 5.990 -22.703 1.00 52.00 99 VAL A CA 1
ATOM 751 C C . VAL A 1 99 ? 24.613 4.963 -23.215 1.00 52.00 99 VAL A C 1
ATOM 753 O O . VAL A 1 99 ? 24.917 4.952 -24.402 1.00 52.00 99 VAL A O 1
ATOM 756 N N . ASN A 1 100 ? 25.136 4.088 -22.351 1.00 56.62 100 ASN A N 1
ATOM 757 C CA . ASN A 1 100 ? 26.221 3.177 -22.727 1.00 56.62 100 ASN A CA 1
ATOM 758 C C . ASN A 1 100 ? 25.758 1.975 -23.576 1.00 56.62 100 ASN A C 1
ATOM 760 O O . ASN A 1 100 ? 26.546 1.501 -24.381 1.00 56.62 100 ASN A O 1
ATOM 764 N N . ASP A 1 101 ? 24.497 1.525 -23.459 1.00 62.16 101 ASP A N 1
ATOM 765 C CA . ASP A 1 101 ? 23.953 0.390 -24.229 1.00 62.16 101 ASP A CA 1
ATOM 766 C C . ASP A 1 101 ? 22.512 0.666 -24.700 1.00 62.16 101 ASP A C 1
ATOM 768 O O . ASP A 1 101 ? 21.672 1.104 -23.910 1.00 62.16 101 ASP A O 1
ATOM 772 N N . THR A 1 102 ? 22.171 0.333 -25.953 1.00 63.62 102 THR A N 1
ATOM 773 C CA . THR A 1 102 ? 20.816 0.516 -26.531 1.00 63.62 102 THR A CA 1
ATOM 774 C C . THR A 1 102 ? 19.720 -0.186 -25.717 1.00 63.62 102 THR A C 1
ATOM 776 O O . THR A 1 102 ? 18.611 0.332 -25.565 1.00 63.62 102 THR A O 1
ATOM 779 N N . VAL A 1 103 ? 20.033 -1.346 -25.133 1.00 62.78 103 VAL A N 1
ATOM 780 C CA . VAL A 1 103 ? 19.110 -2.116 -24.283 1.00 62.78 103 VAL A CA 1
ATOM 781 C C . VAL A 1 103 ? 18.858 -1.394 -22.955 1.00 62.78 103 VAL A C 1
ATOM 783 O O . VAL A 1 103 ? 17.705 -1.205 -22.574 1.00 62.78 103 VAL A O 1
ATOM 786 N N . SER A 1 104 ? 19.911 -0.902 -22.301 1.00 62.38 104 SER A N 1
ATOM 787 C CA . SER A 1 104 ? 19.830 -0.136 -21.048 1.00 62.38 104 SER A CA 1
ATOM 788 C C . SER A 1 104 ? 19.122 1.212 -21.237 1.00 62.38 104 SER A C 1
ATOM 790 O O . SER A 1 104 ? 18.334 1.626 -20.386 1.00 62.38 104 SER A O 1
ATOM 792 N N . PHE A 1 105 ? 19.335 1.861 -22.388 1.00 65.19 105 PHE A N 1
ATOM 793 C CA . PHE A 1 105 ? 18.630 3.079 -22.788 1.00 65.19 105 PHE A CA 1
ATOM 794 C C . PHE A 1 105 ? 17.126 2.829 -22.975 1.00 65.19 105 PHE A C 1
ATOM 796 O O . PHE A 1 105 ? 16.305 3.543 -22.400 1.00 65.19 105 PHE A O 1
ATOM 803 N N . SER A 1 106 ? 16.753 1.792 -23.736 1.00 67.44 106 SER A N 1
ATOM 804 C CA . SER A 1 106 ? 15.344 1.464 -24.000 1.00 67.44 106 SER A CA 1
ATOM 805 C C . SER A 1 106 ? 14.584 1.047 -22.733 1.00 67.44 106 SER A C 1
ATOM 807 O O . SER A 1 106 ? 13.479 1.533 -22.494 1.00 67.44 106 SER A O 1
ATOM 809 N N . LEU A 1 107 ? 15.194 0.228 -21.869 1.00 66.56 107 LEU A N 1
ATOM 810 C CA . LEU A 1 107 ? 14.617 -0.171 -20.583 1.00 66.56 107 LEU A CA 1
ATOM 811 C C . LEU A 1 107 ? 14.460 1.018 -19.629 1.00 66.56 107 LEU A C 1
ATOM 813 O O . LEU A 1 107 ? 13.406 1.164 -19.011 1.00 66.56 107 LEU A O 1
ATOM 817 N N . GLY A 1 108 ? 15.463 1.899 -19.550 1.00 67.44 108 GLY A N 1
ATOM 818 C CA . GLY A 1 108 ? 15.393 3.119 -18.744 1.00 67.44 108 GLY A CA 1
ATOM 819 C C . GLY A 1 108 ? 14.310 4.087 -19.230 1.00 67.44 108 GLY A C 1
ATOM 820 O O . GLY A 1 108 ? 13.546 4.618 -18.424 1.00 67.44 108 GLY A O 1
ATOM 821 N N . ALA A 1 109 ? 14.179 4.270 -20.548 1.00 71.06 109 ALA A N 1
ATOM 822 C CA . ALA A 1 109 ? 13.133 5.101 -21.141 1.00 71.06 109 ALA A CA 1
ATOM 823 C C . ALA A 1 109 ? 11.727 4.545 -20.855 1.00 71.06 109 ALA A C 1
ATOM 825 O O . ALA A 1 109 ? 10.847 5.290 -20.422 1.00 71.06 109 ALA A O 1
ATOM 826 N N . ILE A 1 110 ? 11.524 3.233 -21.021 1.00 71.56 110 ILE A N 1
ATOM 827 C CA . ILE A 1 110 ? 10.250 2.569 -20.709 1.00 71.56 110 ILE A CA 1
ATOM 828 C C . ILE A 1 110 ? 9.928 2.687 -19.215 1.00 71.56 110 ILE A C 1
ATOM 830 O O . ILE A 1 110 ? 8.798 3.030 -18.868 1.00 71.56 110 ILE A O 1
ATOM 834 N N . ALA A 1 111 ? 10.899 2.454 -18.328 1.00 68.25 111 ALA A N 1
ATOM 835 C CA . ALA A 1 111 ? 10.707 2.581 -16.885 1.00 68.25 111 ALA A CA 1
ATOM 836 C C . ALA A 1 111 ? 10.309 4.013 -16.485 1.00 68.25 111 ALA A C 1
ATOM 838 O O . ALA A 1 111 ? 9.370 4.198 -15.709 1.00 68.25 111 ALA A O 1
ATOM 839 N N . ASN A 1 112 ? 10.948 5.029 -17.071 1.00 70.94 112 ASN A N 1
ATOM 840 C CA . ASN A 1 112 ? 10.627 6.436 -16.824 1.00 70.94 112 ASN A CA 1
ATOM 841 C C . ASN A 1 112 ? 9.226 6.820 -17.328 1.00 70.94 112 ASN A C 1
ATOM 843 O O . ASN A 1 112 ? 8.476 7.482 -16.607 1.00 70.94 112 ASN A O 1
ATOM 847 N N . VAL A 1 113 ? 8.830 6.363 -18.521 1.00 76.94 113 VAL A N 1
ATOM 848 C CA . VAL A 1 113 ? 7.469 6.574 -19.051 1.00 76.94 113 VAL A CA 1
ATOM 849 C C . VAL A 1 113 ? 6.428 5.867 -18.181 1.00 76.94 113 VAL A C 1
ATOM 851 O O . VAL A 1 113 ? 5.409 6.463 -17.826 1.00 76.94 113 VAL A O 1
ATOM 854 N N . LEU A 1 114 ? 6.696 4.621 -17.777 1.00 75.81 114 LEU A N 1
ATOM 855 C CA . LEU A 1 114 ? 5.830 3.853 -16.882 1.00 75.81 114 LEU A CA 1
ATOM 856 C C . LEU A 1 114 ? 5.651 4.571 -15.538 1.00 75.81 114 LEU A C 1
ATOM 858 O O . LEU A 1 114 ? 4.541 4.631 -15.014 1.00 75.81 114 LEU A O 1
ATOM 862 N N . ILE A 1 115 ? 6.716 5.158 -14.991 1.00 74.25 115 ILE A N 1
ATOM 863 C CA . ILE A 1 115 ? 6.656 5.946 -13.757 1.00 74.25 115 ILE A CA 1
ATOM 864 C C . ILE A 1 115 ? 5.828 7.203 -13.944 1.00 74.25 115 ILE A C 1
ATOM 866 O O . ILE A 1 115 ? 4.948 7.445 -13.123 1.00 74.25 115 ILE A O 1
ATOM 870 N N . GLY A 1 116 ? 6.043 7.961 -15.021 1.00 76.62 116 GLY A N 1
ATOM 871 C CA . GLY A 1 116 ? 5.212 9.121 -15.343 1.00 76.62 116 GLY A CA 1
ATOM 872 C C . GLY A 1 116 ? 3.728 8.751 -15.368 1.00 76.62 116 GLY A C 1
ATOM 873 O O . GLY A 1 116 ? 2.916 9.374 -14.684 1.00 76.62 116 GLY A O 1
ATOM 874 N N . PHE A 1 117 ? 3.387 7.654 -16.048 1.00 81.56 117 PHE A N 1
ATOM 875 C CA . PHE A 1 117 ? 2.023 7.130 -16.076 1.00 81.56 117 PHE A CA 1
ATOM 876 C C . PHE A 1 117 ? 1.514 6.707 -14.689 1.00 81.56 117 PHE A C 1
ATOM 878 O O . PHE A 1 117 ? 0.387 7.035 -14.324 1.00 81.56 117 PHE A O 1
ATOM 885 N N . ILE A 1 118 ? 2.330 6.022 -13.881 1.00 78.81 118 ILE A N 1
ATOM 886 C CA . ILE A 1 118 ? 1.964 5.599 -12.520 1.00 78.81 118 ILE A CA 1
ATOM 887 C C . ILE A 1 118 ? 1.744 6.802 -11.597 1.00 78.81 118 ILE A C 1
ATOM 889 O O . ILE A 1 118 ? 0.827 6.761 -10.781 1.00 78.81 118 ILE A O 1
ATOM 893 N N . LEU A 1 119 ? 2.552 7.859 -11.702 1.00 77.44 119 LEU A N 1
ATOM 894 C CA . LEU A 1 119 ? 2.403 9.076 -10.898 1.00 77.44 119 LEU A CA 1
ATOM 895 C C . LEU A 1 119 ? 1.116 9.820 -11.269 1.00 77.44 119 LEU A C 1
ATOM 897 O O . LEU A 1 119 ? 0.371 10.224 -10.378 1.00 77.44 119 LEU A O 1
ATOM 901 N N . VAL A 1 120 ? 0.801 9.915 -12.565 1.00 79.31 120 VAL A N 1
ATOM 902 C CA . VAL A 1 120 ? -0.483 10.457 -13.038 1.00 79.31 120 VAL A CA 1
ATOM 903 C C . VAL A 1 120 ? -1.644 9.585 -12.553 1.00 79.31 120 VAL A C 1
ATOM 905 O O . VAL A 1 120 ? -2.621 10.092 -12.003 1.00 79.31 120 VAL A O 1
ATOM 908 N N . ALA A 1 121 ? -1.526 8.261 -12.661 1.00 77.88 121 ALA A N 1
ATOM 909 C CA . ALA A 1 121 ? -2.530 7.330 -12.157 1.00 77.88 121 ALA A CA 1
ATOM 910 C C . ALA A 1 121 ? -2.688 7.408 -10.628 1.00 77.88 121 ALA A C 1
ATOM 912 O O . ALA A 1 121 ? -3.790 7.197 -10.127 1.00 77.88 121 ALA A O 1
ATOM 913 N N . ALA A 1 122 ? -1.628 7.743 -9.885 1.00 78.88 122 ALA A N 1
ATOM 914 C CA . ALA A 1 122 ? -1.660 7.914 -8.432 1.00 78.88 122 ALA A CA 1
ATOM 915 C C . ALA A 1 122 ? -2.451 9.160 -7.988 1.00 78.88 122 ALA A C 1
ATOM 917 O O . ALA A 1 122 ? -2.882 9.225 -6.836 1.00 78.88 122 ALA A O 1
ATOM 918 N N . LEU A 1 123 ? -2.691 10.122 -8.889 1.00 75.94 123 LEU A N 1
ATOM 919 C CA . LEU A 1 123 ? -3.613 11.236 -8.640 1.00 75.94 123 LEU A CA 1
ATOM 920 C C . LEU A 1 123 ? -5.078 10.778 -8.687 1.00 75.94 123 LEU A C 1
ATOM 922 O O . LEU A 1 123 ? -5.893 11.249 -7.898 1.00 75.94 123 LEU A O 1
ATOM 926 N N . ALA A 1 124 ? -5.409 9.844 -9.586 1.00 74.81 124 ALA A N 1
ATOM 927 C CA . ALA A 1 124 ? -6.775 9.350 -9.778 1.00 74.81 124 ALA A CA 1
ATOM 928 C C . ALA A 1 124 ? -7.123 8.144 -8.884 1.00 74.81 124 ALA A C 1
ATOM 930 O O . ALA A 1 124 ? -8.275 7.983 -8.478 1.00 74.81 124 ALA A O 1
ATOM 931 N N . MET A 1 125 ? -6.146 7.285 -8.580 1.00 76.56 125 MET A N 1
ATOM 932 C CA . MET A 1 125 ? -6.319 6.029 -7.847 1.00 76.56 125 MET A CA 1
ATOM 933 C C . MET A 1 125 ? -5.324 5.899 -6.700 1.00 76.56 125 MET A C 1
ATOM 935 O O . MET A 1 125 ? -4.164 6.290 -6.796 1.00 76.56 125 MET A O 1
ATOM 939 N N . ARG A 1 126 ? -5.754 5.248 -5.616 1.00 75.94 126 ARG A N 1
ATOM 940 C CA . ARG A 1 126 ? -4.868 4.931 -4.494 1.00 75.94 126 ARG A CA 1
ATOM 941 C C . ARG A 1 126 ? -3.972 3.754 -4.798 1.00 75.94 126 ARG A C 1
ATOM 943 O O . ARG A 1 126 ? -4.448 2.653 -5.082 1.00 75.94 126 ARG A O 1
ATOM 950 N N . GLN A 1 127 ? -2.680 4.003 -4.644 1.00 81.31 127 GLN A N 1
ATOM 951 C CA . GLN A 1 127 ? -1.625 3.004 -4.717 1.00 81.31 127 GLN A CA 1
ATOM 952 C C . GLN A 1 127 ? -1.735 2.081 -5.952 1.00 81.31 127 GLN A C 1
ATOM 954 O O . GLN A 1 127 ? -1.788 0.856 -5.805 1.00 81.31 127 GLN A O 1
ATOM 959 N N . PRO A 1 128 ? -1.811 2.631 -7.183 1.00 81.44 128 PRO A N 1
ATOM 960 C CA . PRO A 1 128 ? -2.088 1.839 -8.383 1.00 81.44 128 PRO A CA 1
ATOM 961 C C . PRO A 1 128 ? -0.999 0.792 -8.640 1.00 81.44 128 PRO A C 1
ATOM 963 O O . PRO A 1 128 ? -1.305 -0.343 -9.000 1.00 81.44 128 PRO A O 1
ATOM 966 N N . PHE A 1 129 ? 0.268 1.127 -8.373 1.00 82.56 129 PHE A N 1
ATOM 967 C CA . PHE A 1 129 ? 1.364 0.175 -8.535 1.00 82.56 129 PHE A CA 1
ATOM 968 C C . PHE A 1 129 ? 1.288 -0.967 -7.523 1.00 82.56 129 PHE A C 1
ATOM 970 O O . PHE A 1 129 ? 1.501 -2.120 -7.883 1.00 82.56 129 PHE A O 1
ATOM 977 N N . CYS A 1 130 ? 0.950 -0.680 -6.261 1.00 81.31 130 CYS A N 1
ATOM 978 C CA . CYS A 1 130 ? 0.855 -1.714 -5.230 1.00 81.31 130 CYS A CA 1
ATOM 979 C C . CYS A 1 130 ? -0.175 -2.797 -5.587 1.00 81.31 130 CYS A C 1
ATOM 981 O O . CYS A 1 130 ? 0.014 -3.943 -5.194 1.00 81.31 130 CYS A O 1
ATOM 983 N N . ARG A 1 131 ? -1.212 -2.472 -6.374 1.00 81.69 131 ARG A N 1
ATOM 984 C CA . ARG A 1 131 ? -2.226 -3.432 -6.855 1.00 81.69 131 ARG A CA 1
ATOM 985 C C . ARG A 1 131 ? -1.700 -4.413 -7.906 1.00 81.69 131 ARG A C 1
ATOM 987 O O . ARG A 1 131 ? -2.225 -5.516 -8.008 1.00 81.69 131 ARG A O 1
ATOM 994 N N . ILE A 1 132 ? -0.680 -4.023 -8.670 1.00 80.19 132 ILE A N 1
ATOM 995 C CA . ILE A 1 132 ? -0.107 -4.816 -9.775 1.00 80.19 132 ILE A CA 1
ATOM 996 C C . ILE A 1 132 ? 1.272 -5.390 -9.393 1.00 80.19 132 ILE A C 1
ATOM 998 O O . ILE A 1 132 ? 1.775 -6.305 -10.038 1.00 80.19 132 ILE A O 1
ATOM 1002 N N . CYS A 1 133 ? 1.868 -4.896 -8.306 1.00 84.06 133 CYS A N 1
ATOM 1003 C CA . CYS A 1 133 ? 3.207 -5.246 -7.855 1.00 84.06 133 CYS A CA 1
ATOM 1004 C C . CYS A 1 133 ? 3.363 -6.763 -7.607 1.00 84.06 133 CYS A C 1
ATOM 1006 O O . CYS A 1 133 ? 2.767 -7.302 -6.663 1.00 84.06 133 CYS A O 1
ATOM 1008 N N . PRO A 1 134 ? 4.209 -7.468 -8.382 1.00 82.50 134 PRO A N 1
ATOM 1009 C CA . PRO A 1 134 ? 4.413 -8.900 -8.202 1.00 82.50 134 PRO A CA 1
ATOM 1010 C C . PRO A 1 134 ? 5.077 -9.216 -6.854 1.00 82.50 134 PRO A C 1
ATOM 1012 O O . PRO A 1 134 ? 4.732 -10.215 -6.227 1.00 82.50 134 PRO A O 1
ATOM 1015 N N . MET A 1 135 ? 5.931 -8.334 -6.314 1.00 82.19 135 MET A N 1
ATOM 1016 C CA . MET A 1 135 ? 6.527 -8.542 -4.985 1.00 82.19 135 MET A CA 1
ATOM 1017 C C . MET A 1 135 ? 5.508 -8.548 -3.847 1.00 82.19 135 MET A C 1
ATOM 1019 O O . MET A 1 135 ? 5.751 -9.188 -2.822 1.00 82.19 135 MET A O 1
ATOM 1023 N N . LEU A 1 136 ? 4.364 -7.873 -3.996 1.00 84.69 136 LEU A N 1
ATOM 1024 C CA . LEU A 1 136 ? 3.297 -7.959 -3.001 1.00 84.69 136 LEU A CA 1
ATOM 1025 C C . LEU A 1 136 ? 2.713 -9.379 -2.960 1.00 84.69 136 LEU A C 1
ATOM 1027 O O . LEU A 1 136 ? 2.539 -9.941 -1.879 1.00 84.69 136 LEU A O 1
ATOM 1031 N N . SER A 1 137 ? 2.489 -9.981 -4.131 1.00 83.81 137 SER A N 1
ATOM 1032 C CA . SER A 1 137 ? 1.974 -11.352 -4.266 1.00 83.81 137 SER A CA 1
ATOM 1033 C C . SER A 1 137 ? 2.995 -12.393 -3.813 1.00 83.81 137 SER A C 1
ATOM 1035 O O . SER A 1 137 ? 2.654 -13.319 -3.081 1.00 83.81 137 SER A O 1
ATOM 1037 N N . PHE A 1 138 ? 4.274 -12.189 -4.130 1.00 84.50 138 PHE A N 1
ATOM 1038 C CA . PHE A 1 138 ? 5.355 -13.029 -3.616 1.00 84.50 138 PHE A CA 1
ATOM 1039 C C . PHE A 1 138 ? 5.403 -12.996 -2.081 1.00 84.50 138 PHE A C 1
ATOM 1041 O O . PHE A 1 138 ? 5.381 -14.029 -1.415 1.00 84.50 138 PHE A O 1
ATOM 1048 N N . ASN A 1 139 ? 5.349 -11.799 -1.488 1.00 83.62 139 ASN A N 1
ATOM 1049 C CA . ASN A 1 139 ? 5.281 -11.635 -0.036 1.00 83.62 139 ASN A CA 1
ATOM 1050 C C . ASN A 1 139 ? 3.995 -12.195 0.588 1.00 83.62 139 ASN A C 1
ATOM 1052 O O . ASN A 1 139 ? 3.984 -12.481 1.793 1.00 83.62 139 ASN A O 1
ATOM 1056 N N . ALA A 1 140 ? 2.928 -12.345 -0.202 1.00 83.38 140 ALA A N 1
ATOM 1057 C CA . ALA A 1 140 ? 1.699 -12.993 0.220 1.00 83.38 140 ALA A CA 1
ATOM 1058 C C . ALA A 1 140 ? 1.860 -14.499 0.402 1.00 83.38 140 ALA A C 1
ATOM 1060 O O . ALA A 1 140 ? 1.294 -15.039 1.351 1.00 83.38 140 ALA A O 1
ATOM 1061 N N . LEU A 1 141 ? 2.686 -15.157 -0.412 1.00 82.44 141 LEU A N 1
ATOM 1062 C CA . LEU A 1 141 ? 2.986 -16.580 -0.254 1.00 82.44 141 LEU A CA 1
ATOM 1063 C C . LEU A 1 141 ? 3.674 -16.860 1.095 1.00 82.44 141 LEU A C 1
ATOM 1065 O O . LEU A 1 141 ? 3.303 -17.781 1.820 1.00 82.44 141 LEU A O 1
ATOM 1069 N N . PHE A 1 142 ? 4.583 -15.973 1.511 1.00 81.69 142 PHE A N 1
ATOM 1070 C CA . PHE A 1 142 ? 5.281 -16.051 2.803 1.00 81.69 142 PHE A CA 1
ATOM 1071 C C . PHE A 1 142 ? 4.500 -15.442 3.980 1.00 81.69 142 PHE A C 1
ATOM 1073 O O . PHE A 1 142 ? 5.061 -15.217 5.055 1.00 81.69 142 PHE A O 1
ATOM 1080 N N . GLN A 1 143 ? 3.198 -15.174 3.832 1.00 76.31 143 GLN A N 1
ATOM 1081 C CA . GLN A 1 143 ? 2.392 -14.577 4.906 1.00 76.31 143 GLN A CA 1
ATOM 1082 C C . GLN A 1 143 ? 2.326 -15.446 6.169 1.00 76.31 143 GLN A C 1
ATOM 1084 O O . GLN A 1 143 ? 2.174 -14.918 7.269 1.00 76.31 143 GLN A O 1
ATOM 1089 N N . ARG A 1 144 ? 2.473 -16.771 6.032 1.00 71.88 144 ARG A N 1
ATOM 1090 C CA . ARG A 1 144 ? 2.413 -17.713 7.160 1.00 71.88 144 ARG A CA 1
ATOM 1091 C C . ARG A 1 144 ? 3.582 -17.531 8.137 1.00 71.88 144 ARG A C 1
ATOM 1093 O O . ARG A 1 144 ? 3.390 -17.714 9.337 1.00 71.88 144 ARG A O 1
ATOM 1100 N N . LEU A 1 145 ? 4.737 -17.098 7.628 1.00 79.69 145 LEU A N 1
ATOM 1101 C CA . LEU A 1 145 ? 5.957 -16.829 8.397 1.00 79.69 145 LEU A CA 1
ATOM 1102 C C . LEU A 1 145 ? 6.042 -15.376 8.899 1.00 79.69 145 LEU A C 1
ATOM 1104 O O . LEU A 1 145 ? 6.946 -15.037 9.654 1.00 79.69 145 LEU A O 1
ATOM 1108 N N . SER A 1 146 ? 5.110 -14.501 8.500 1.00 80.88 146 SER A N 1
ATOM 1109 C CA . SER A 1 146 ? 5.125 -13.091 8.903 1.00 80.88 146 SER A CA 1
ATOM 1110 C C . SER A 1 146 ? 4.769 -12.933 10.393 1.00 80.88 146 SER A C 1
ATOM 1112 O O . SER A 1 146 ? 3.699 -13.408 10.803 1.00 80.88 146 SER A O 1
ATOM 1114 N N . PRO A 1 147 ? 5.603 -12.232 11.194 1.00 82.12 147 PRO A N 1
ATOM 1115 C CA . PRO A 1 147 ? 5.302 -11.937 12.595 1.00 82.12 147 PRO A CA 1
ATOM 1116 C C . PRO A 1 147 ? 4.171 -10.911 12.717 1.00 82.12 147 PRO A C 1
ATOM 1118 O O . PRO A 1 147 ? 3.334 -11.021 13.610 1.00 82.12 147 PRO A O 1
ATOM 1121 N N . LEU A 1 148 ? 4.0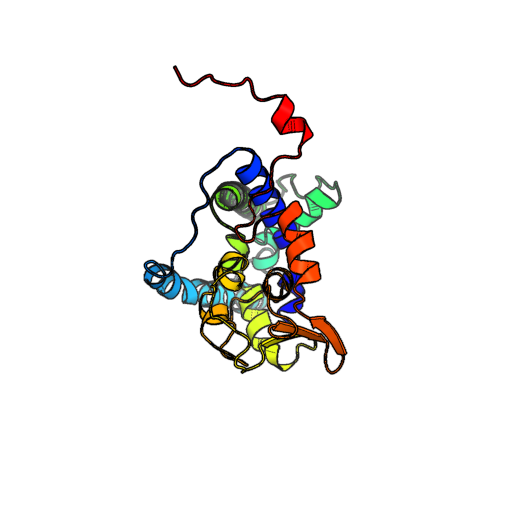93 -9.959 11.784 1.00 87.44 148 LEU A N 1
ATOM 1122 C CA . LEU A 1 148 ? 3.019 -8.975 11.730 1.00 87.44 148 LEU A CA 1
ATOM 1123 C C . LEU A 1 148 ? 1.753 -9.583 11.118 1.00 87.44 148 LEU A C 1
ATOM 1125 O O . LEU A 1 148 ? 1.796 -10.122 10.005 1.00 87.44 148 LEU A O 1
ATOM 1129 N N . ARG A 1 149 ? 0.630 -9.469 11.831 1.00 87.38 149 ARG A N 1
ATOM 1130 C CA . ARG A 1 149 ? -0.686 -9.980 11.432 1.00 87.38 149 ARG A CA 1
ATOM 1131 C C . ARG A 1 149 ? -1.787 -8.994 11.796 1.00 87.38 149 ARG A C 1
ATOM 1133 O O . ARG A 1 149 ? -1.797 -8.424 12.884 1.00 87.38 149 ARG A O 1
ATOM 1140 N N . LEU A 1 150 ? -2.754 -8.855 10.896 1.00 89.06 150 LEU A N 1
ATOM 1141 C CA . LEU A 1 150 ? -3.999 -8.151 11.165 1.00 89.06 150 LEU A CA 1
ATOM 1142 C C . LEU A 1 150 ? -5.014 -9.139 11.745 1.00 89.06 150 LEU A C 1
ATOM 1144 O O . LEU A 1 150 ? -5.267 -10.197 11.163 1.00 89.06 150 LEU A O 1
ATOM 1148 N N . VAL A 1 151 ? -5.589 -8.801 12.893 1.00 89.56 151 VAL A N 1
ATOM 1149 C CA . VAL A 1 151 ? -6.597 -9.610 13.575 1.00 89.56 151 VAL A CA 1
ATOM 1150 C C . VAL A 1 151 ? -7.863 -8.784 13.708 1.00 89.56 151 VAL A C 1
ATOM 1152 O O . VAL A 1 151 ? -7.887 -7.780 14.415 1.00 89.56 151 VAL A O 1
ATOM 1155 N N . LYS A 1 152 ? -8.929 -9.232 13.048 1.00 89.62 152 LYS A N 1
ATOM 1156 C CA . LYS A 1 152 ? -10.281 -8.730 13.279 1.00 89.62 152 LYS A CA 1
ATOM 1157 C C . LYS A 1 152 ? -11.016 -9.721 14.172 1.00 89.62 152 LYS A C 1
ATOM 1159 O O . LYS A 1 152 ? -11.178 -10.880 13.780 1.00 89.62 152 LYS A O 1
ATOM 1164 N N . LYS A 1 153 ? -11.427 -9.278 15.361 1.00 84.06 153 LYS A N 1
ATOM 1165 C CA . LYS A 1 153 ? -12.215 -10.100 16.283 1.00 84.06 153 LYS A CA 1
ATOM 1166 C C . LYS A 1 153 ? -13.601 -10.347 15.692 1.00 84.06 153 LYS A C 1
ATOM 1168 O O . LYS A 1 153 ? -14.219 -9.445 15.128 1.00 84.06 153 LYS A O 1
ATOM 1173 N N . THR A 1 154 ? -14.075 -11.576 15.830 1.00 70.69 154 THR A N 1
ATOM 1174 C CA . THR A 1 154 ? -15.467 -11.934 15.565 1.00 70.69 154 THR A CA 1
ATOM 1175 C C . THR A 1 154 ? -16.272 -11.499 16.784 1.00 70.69 154 THR A C 1
ATOM 1177 O O . THR A 1 154 ? -15.988 -11.965 17.883 1.00 70.69 154 THR A O 1
ATOM 1180 N N . GLY A 1 155 ? -17.207 -10.564 16.633 1.00 66.88 155 GLY A N 1
ATOM 1181 C CA . GLY A 1 155 ? -17.996 -10.086 17.767 1.00 66.88 155 GLY A CA 1
ATOM 1182 C C . GLY A 1 155 ? -19.027 -9.028 17.393 1.00 66.88 155 GLY A C 1
ATOM 1183 O O . GLY A 1 155 ? -18.932 -8.394 16.340 1.00 66.88 155 GLY A O 1
ATOM 1184 N N . GLU A 1 156 ? -19.993 -8.840 18.289 1.00 62.56 156 GLU A N 1
ATOM 1185 C CA . GLU A 1 156 ? -21.168 -7.966 18.145 1.00 62.56 156 GLU A CA 1
ATOM 1186 C C . GLU A 1 156 ? -20.816 -6.475 18.030 1.00 62.56 156 GLU A C 1
ATOM 1188 O O . GLU A 1 156 ? -21.568 -5.692 17.457 1.00 62.56 156 GLU A O 1
ATOM 1193 N N . HIS A 1 157 ? -19.624 -6.077 18.482 1.00 79.25 157 HIS A N 1
ATOM 1194 C CA . HIS A 1 157 ? -19.156 -4.690 18.422 1.00 79.25 157 HIS A CA 1
ATOM 1195 C C . HIS A 1 157 ? -18.902 -4.177 16.991 1.00 79.25 157 HIS A C 1
ATOM 1197 O O . HIS A 1 157 ? -18.782 -2.972 16.776 1.00 79.25 157 HIS A O 1
ATOM 1203 N N . CYS A 1 158 ? -18.811 -5.050 15.979 1.00 86.12 158 CYS A N 1
ATOM 1204 C CA . CYS A 1 158 ? -18.640 -4.616 14.592 1.00 86.12 158 CYS A CA 1
ATOM 1205 C C . CYS A 1 158 ? -19.990 -4.310 13.920 1.00 86.12 158 CYS A C 1
ATOM 1207 O O . CYS A 1 158 ? -20.618 -5.189 13.337 1.00 86.12 158 CYS A O 1
ATOM 1209 N N . GLY A 1 159 ? -20.379 -3.033 13.882 1.00 86.00 159 GLY A N 1
ATOM 1210 C CA . GLY A 1 159 ? -21.611 -2.576 13.215 1.00 86.00 159 GLY A CA 1
ATOM 1211 C C . GLY A 1 159 ? -21.592 -2.564 11.675 1.00 86.00 159 GLY A C 1
ATOM 1212 O O . GLY A 1 159 ? -22.435 -1.911 11.073 1.00 86.00 159 GLY A O 1
ATOM 1213 N N . LYS A 1 160 ? -20.613 -3.207 11.016 1.00 87.31 160 LYS A N 1
ATOM 1214 C CA . LYS A 1 160 ? -20.474 -3.281 9.538 1.00 87.31 160 LYS A CA 1
ATOM 1215 C C . LYS A 1 160 ? -20.609 -1.928 8.801 1.00 87.31 160 LYS A C 1
ATOM 1217 O O . LYS A 1 160 ? -21.052 -1.874 7.659 1.00 87.31 160 LYS A O 1
ATOM 1222 N N . CYS A 1 161 ? -20.150 -0.838 9.417 1.00 88.25 161 CYS A N 1
ATOM 1223 C CA . CYS A 1 161 ? -20.304 0.539 8.926 1.00 88.25 161 CYS A CA 1
ATOM 1224 C C . CYS A 1 161 ? -19.471 0.913 7.682 1.00 88.25 161 CYS A C 1
ATOM 1226 O O . CYS A 1 161 ? -19.540 2.052 7.240 1.00 88.25 161 CYS A O 1
ATOM 1228 N N . ARG A 1 162 ? -18.648 -0.001 7.143 1.00 88.88 162 ARG A N 1
ATOM 1229 C CA . ARG A 1 162 ? -17.780 0.192 5.954 1.00 88.88 162 ARG A CA 1
ATOM 1230 C C . ARG A 1 162 ? -16.704 1.291 6.038 1.00 88.88 162 ARG A C 1
ATOM 1232 O O . ARG A 1 162 ? -15.900 1.413 5.118 1.00 88.88 162 ARG A O 1
ATOM 1239 N N . ILE A 1 163 ? -16.551 1.966 7.177 1.00 91.12 163 ILE A N 1
ATOM 1240 C CA . ILE A 1 163 ? -15.482 2.962 7.387 1.00 91.12 163 ILE A CA 1
ATOM 1241 C C . ILE A 1 163 ? -14.085 2.345 7.191 1.00 91.12 163 ILE A C 1
ATOM 1243 O O . ILE A 1 163 ? -13.210 2.953 6.583 1.00 91.12 163 ILE A O 1
ATOM 1247 N N . CYS A 1 164 ? -13.867 1.108 7.649 1.00 90.31 164 CYS A N 1
ATOM 1248 C CA . CYS A 1 164 ? -12.591 0.409 7.469 1.00 90.31 164 CYS A CA 1
ATOM 1249 C C . CYS A 1 164 ? -12.289 0.045 6.004 1.00 90.31 164 CYS A C 1
ATOM 1251 O O . CYS A 1 164 ? -11.116 0.015 5.631 1.00 90.31 164 CYS A O 1
ATOM 1253 N N . SER A 1 165 ? -13.315 -0.217 5.183 1.00 89.31 165 SER A N 1
ATOM 1254 C CA . SER A 1 165 ? -13.148 -0.434 3.741 1.00 89.31 165 SER A CA 1
ATOM 1255 C C . SER A 1 165 ? -12.881 0.877 3.005 1.00 89.31 165 SER A C 1
ATOM 1257 O O . SER A 1 165 ? -11.992 0.902 2.162 1.00 89.31 165 SER A O 1
ATOM 1259 N N . ASP A 1 166 ? -13.543 1.976 3.384 1.00 87.81 166 ASP A N 1
ATOM 1260 C CA . ASP A 1 166 ? -13.259 3.311 2.830 1.00 87.81 166 ASP A CA 1
ATOM 1261 C C . ASP A 1 166 ? -11.848 3.789 3.184 1.00 87.81 166 ASP A C 1
ATOM 1263 O O . ASP A 1 166 ? -11.147 4.406 2.377 1.00 87.81 166 ASP A O 1
ATOM 1267 N N . ALA A 1 167 ? -11.405 3.439 4.390 1.00 89.50 167 ALA A N 1
ATOM 1268 C CA . ALA A 1 167 ? -10.057 3.679 4.852 1.00 89.50 167 ALA A CA 1
ATOM 1269 C C . ALA A 1 167 ? -9.019 2.724 4.247 1.00 89.50 167 ALA A C 1
ATOM 1271 O O . ALA A 1 167 ? -7.833 2.921 4.495 1.00 89.50 167 ALA A O 1
ATOM 1272 N N . CYS A 1 168 ? -9.380 1.704 3.470 1.00 89.81 168 CYS A N 1
ATOM 1273 C CA . CYS A 1 168 ? -8.399 0.797 2.884 1.00 89.81 168 CYS A CA 1
ATOM 1274 C C . CYS A 1 168 ? -7.828 1.392 1.582 1.00 89.81 168 CYS A C 1
ATOM 1276 O O . CYS A 1 168 ? -8.584 1.586 0.636 1.00 89.81 168 CYS A O 1
ATOM 1278 N N . PRO A 1 169 ? -6.506 1.627 1.452 1.00 84.69 169 PRO A N 1
ATOM 1279 C CA . PRO A 1 169 ? -5.933 2.130 0.194 1.00 84.69 169 PRO A CA 1
ATOM 1280 C C . PRO A 1 169 ? -6.033 1.119 -0.963 1.00 84.69 169 PRO A C 1
ATOM 1282 O O . PRO A 1 169 ? -5.948 1.496 -2.132 1.00 84.69 169 PRO A O 1
ATOM 1285 N N . MET A 1 170 ? -6.244 -0.158 -0.633 1.00 85.06 170 MET A N 1
ATOM 1286 C CA . MET A 1 170 ? -6.403 -1.261 -1.582 1.00 85.06 170 MET A CA 1
ATOM 1287 C C . MET A 1 170 ? -7.875 -1.585 -1.890 1.00 85.06 170 MET A C 1
ATOM 1289 O O . MET A 1 170 ? -8.124 -2.558 -2.592 1.00 85.06 170 MET A O 1
ATOM 1293 N N . ASP A 1 171 ? -8.833 -0.806 -1.365 1.00 86.12 171 ASP A N 1
ATOM 1294 C CA . ASP A 1 171 ? -10.282 -1.001 -1.546 1.00 86.12 171 ASP A CA 1
ATOM 1295 C C . ASP A 1 171 ? -10.739 -2.453 -1.280 1.00 86.12 171 ASP A C 1
ATOM 1297 O O . ASP A 1 171 ? -11.366 -3.085 -2.127 1.00 86.12 171 ASP A O 1
ATOM 1301 N N . ILE A 1 172 ? -10.392 -3.019 -0.115 1.00 87.56 172 ILE A N 1
ATOM 1302 C CA . ILE A 1 172 ? -10.779 -4.389 0.278 1.00 87.56 172 ILE A CA 1
ATOM 1303 C C . ILE A 1 172 ? -12.137 -4.336 1.004 1.00 87.56 172 ILE A C 1
ATOM 1305 O O . ILE A 1 172 ? -12.160 -3.956 2.178 1.00 87.56 172 ILE A O 1
ATOM 1309 N N . PRO A 1 173 ? -13.275 -4.688 0.370 1.00 85.88 173 PRO A N 1
ATOM 1310 C CA . PRO A 1 173 ? -14.593 -4.603 1.006 1.00 85.88 173 PRO A CA 1
ATOM 1311 C C . PRO A 1 173 ? -14.809 -5.653 2.105 1.00 85.88 173 PRO A C 1
ATOM 1313 O O . PRO A 1 173 ? -15.533 -5.390 3.071 1.00 85.88 173 PRO A O 1
ATOM 1316 N N . GLU A 1 174 ? -14.155 -6.814 1.997 1.00 87.50 174 GLU A N 1
ATOM 1317 C CA . GLU A 1 174 ? -14.325 -7.970 2.889 1.00 87.50 174 GLU A CA 1
ATOM 1318 C C . GLU A 1 174 ? -13.961 -7.640 4.344 1.00 87.50 174 GLU A C 1
ATOM 1320 O O . GLU A 1 174 ? -14.491 -8.232 5.283 1.00 87.50 174 GLU A O 1
ATOM 1325 N N . ILE A 1 175 ? -13.127 -6.617 4.562 1.00 88.44 175 ILE A N 1
ATOM 1326 C CA . ILE A 1 175 ? -12.751 -6.156 5.902 1.00 88.44 175 ILE A CA 1
ATOM 1327 C C . ILE A 1 175 ? -13.921 -5.587 6.701 1.00 88.44 175 ILE A C 1
ATOM 1329 O O . ILE A 1 175 ? -13.873 -5.554 7.932 1.00 88.44 175 ILE A O 1
ATOM 1333 N N . SER A 1 176 ? -14.986 -5.148 6.030 1.00 87.50 176 SER A N 1
ATOM 1334 C CA . SER A 1 176 ? -16.198 -4.650 6.680 1.00 87.50 176 SER A CA 1
ATOM 1335 C C . SER A 1 176 ? -17.184 -5.776 7.001 1.00 87.50 176 SER A C 1
ATOM 1337 O O . SER A 1 176 ? -17.810 -5.746 8.061 1.00 87.50 176 SER A O 1
ATOM 1339 N N . THR A 1 177 ? -17.267 -6.799 6.146 1.00 85.62 177 THR A N 1
ATOM 1340 C CA . THR A 1 177 ? -18.288 -7.856 6.198 1.00 85.62 177 THR A CA 1
ATOM 1341 C C . THR A 1 177 ? -17.828 -9.120 6.915 1.00 85.62 177 THR A C 1
ATOM 1343 O O . THR A 1 177 ? -18.619 -9.716 7.643 1.00 85.62 177 THR A O 1
ATOM 1346 N N . GLU A 1 178 ? -16.566 -9.515 6.749 1.00 87.06 178 GLU A N 1
ATOM 1347 C CA . GLU A 1 178 ? -16.016 -10.781 7.242 1.00 87.06 178 GLU A CA 1
ATOM 1348 C C . GLU A 1 178 ? -15.134 -10.593 8.483 1.00 87.06 178 GLU A C 1
ATOM 1350 O O . GLU A 1 178 ? -14.725 -9.479 8.807 1.00 87.06 178 GLU A O 1
ATOM 1355 N N . ALA A 1 179 ? -14.842 -11.676 9.208 1.00 85.31 179 ALA A N 1
ATOM 1356 C CA . ALA A 1 179 ? -14.002 -11.681 10.410 1.00 85.31 179 ALA A CA 1
ATOM 1357 C C . ALA A 1 179 ? -12.873 -12.725 10.311 1.00 85.31 179 ALA A C 1
ATOM 1359 O O . ALA A 1 179 ? -12.869 -13.595 9.436 1.00 85.31 179 ALA A O 1
ATOM 1360 N N . GLY A 1 180 ? -11.884 -12.638 11.205 1.00 84.31 180 GLY A N 1
ATOM 1361 C CA . GLY A 1 180 ? -10.757 -13.571 11.232 1.00 84.31 180 GLY A CA 1
ATOM 1362 C C . GLY A 1 180 ? -9.863 -13.481 9.990 1.00 84.31 180 GLY A C 1
ATOM 1363 O O . GLY A 1 180 ? -9.534 -12.392 9.524 1.00 84.31 180 GLY A O 1
ATOM 1364 N N . ARG A 1 181 ? -9.437 -14.637 9.458 1.00 78.94 181 ARG A N 1
ATOM 1365 C CA . ARG A 1 181 ? -8.518 -14.712 8.302 1.00 78.94 181 ARG A CA 1
ATOM 1366 C C . ARG A 1 181 ? -9.144 -14.293 6.975 1.00 78.94 181 ARG A C 1
ATOM 1368 O O . ARG A 1 181 ? -8.404 -13.968 6.058 1.00 78.94 181 ARG A O 1
ATOM 1375 N N . LYS A 1 182 ? -10.474 -14.305 6.871 1.00 82.75 182 LYS A N 1
ATOM 1376 C CA . LYS A 1 182 ? -11.175 -13.911 5.645 1.00 82.75 182 LYS A CA 1
ATOM 1377 C C . LYS A 1 182 ? -11.442 -12.403 5.561 1.00 82.75 182 LYS A C 1
ATOM 1379 O O . LYS A 1 182 ? -11.795 -11.893 4.509 1.00 82.75 182 LYS A O 1
ATOM 1384 N N . ALA A 1 183 ? -11.203 -11.669 6.652 1.00 82.56 183 ALA A N 1
ATOM 1385 C CA . ALA A 1 183 ? -11.375 -10.218 6.705 1.00 82.56 183 ALA A CA 1
ATOM 1386 C C . ALA A 1 183 ? -10.362 -9.432 5.849 1.00 82.56 183 ALA A C 1
ATOM 1388 O O . ALA A 1 183 ? -10.461 -8.213 5.750 1.00 82.56 183 ALA A O 1
ATOM 1389 N N . TYR A 1 184 ? -9.350 -10.078 5.273 1.00 82.75 184 TYR A N 1
ATOM 1390 C CA . TYR A 1 184 ? -8.369 -9.417 4.421 1.00 82.75 184 TYR A CA 1
ATOM 1391 C C . TYR A 1 184 ? -8.011 -10.288 3.221 1.00 82.75 184 TYR A C 1
ATOM 1393 O O . TYR A 1 184 ? -7.895 -11.507 3.323 1.00 82.75 184 TYR A O 1
ATOM 1401 N N . HIS A 1 185 ? -7.803 -9.634 2.080 1.00 83.12 185 HIS A N 1
ATOM 1402 C CA . HIS A 1 185 ? -7.432 -10.289 0.832 1.00 83.12 185 HIS A CA 1
ATOM 1403 C C . HIS A 1 185 ? -5.910 -10.500 0.729 1.00 83.12 185 HIS A C 1
ATOM 1405 O O . HIS A 1 185 ? -5.117 -9.939 1.497 1.00 83.12 185 HIS A O 1
ATOM 1411 N N . GLU A 1 186 ? -5.470 -11.282 -0.259 1.00 81.50 186 GLU A N 1
ATOM 1412 C CA . GLU A 1 186 ? -4.043 -11.446 -0.568 1.00 81.50 186 GLU A CA 1
ATOM 1413 C C . GLU A 1 186 ? -3.347 -10.111 -0.883 1.00 81.50 186 GLU A C 1
ATOM 1415 O O . GLU A 1 186 ? -2.192 -9.942 -0.499 1.00 81.50 186 GLU A O 1
ATOM 1420 N N . ASP A 1 187 ? -4.090 -9.145 -1.426 1.00 83.25 187 ASP A N 1
ATOM 1421 C CA . ASP A 1 187 ? -3.636 -7.789 -1.775 1.00 83.25 187 ASP A CA 1
ATOM 1422 C C . ASP A 1 187 ? -3.464 -6.855 -0.563 1.00 83.25 187 ASP A C 1
ATOM 1424 O O . ASP A 1 187 ? -3.066 -5.702 -0.706 1.00 83.25 187 ASP A O 1
ATOM 1428 N N . CYS A 1 188 ? -3.776 -7.312 0.654 1.00 88.00 188 CYS A N 1
ATOM 1429 C CA . CYS A 1 188 ? -3.613 -6.495 1.851 1.00 88.00 188 CYS A CA 1
ATOM 1430 C C . CYS A 1 188 ? -2.128 -6.209 2.134 1.00 88.00 188 CYS A C 1
ATOM 1432 O O . CYS A 1 188 ? -1.360 -7.117 2.449 1.00 88.00 188 CYS A O 1
ATOM 1434 N N . THR A 1 189 ? -1.742 -4.933 2.124 1.00 87.94 189 THR A N 1
ATOM 1435 C CA . THR A 1 189 ? -0.374 -4.471 2.422 1.00 87.94 189 THR A CA 1
ATOM 1436 C C . THR A 1 189 ? -0.033 -4.432 3.919 1.00 87.94 189 THR A C 1
ATOM 1438 O O . THR A 1 189 ? 1.077 -4.056 4.278 1.00 87.94 189 THR A O 1
ATOM 1441 N N . LEU A 1 190 ? -0.962 -4.811 4.810 1.00 89.31 190 LEU A N 1
ATOM 1442 C CA . LEU A 1 190 ? -0.817 -4.711 6.276 1.00 89.31 190 LEU A CA 1
ATOM 1443 C C . LEU A 1 190 ? -0.444 -3.295 6.773 1.00 89.31 190 LEU A C 1
ATOM 1445 O O . LEU A 1 190 ? 0.266 -3.145 7.765 1.00 89.31 190 LEU A O 1
ATOM 1449 N N . CYS A 1 191 ? -0.962 -2.254 6.113 1.00 89.62 191 CYS A N 1
ATOM 1450 C CA . CYS A 1 191 ? -0.695 -0.850 6.453 1.00 89.62 191 CYS A CA 1
ATOM 1451 C C . CYS A 1 191 ? -1.354 -0.347 7.753 1.00 89.62 191 CYS A C 1
ATOM 1453 O O . CYS A 1 191 ? -1.049 0.751 8.189 1.00 89.62 191 CYS A O 1
ATOM 1455 N N . GLY A 1 192 ? -2.297 -1.084 8.355 1.00 90.19 192 GLY A N 1
ATOM 1456 C CA . GLY A 1 192 ? -2.908 -0.703 9.642 1.00 90.19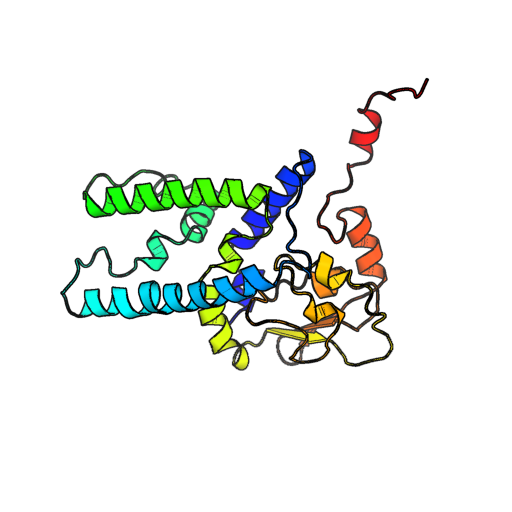 192 GLY A CA 1
ATOM 1457 C C . GLY A 1 192 ? -3.968 0.413 9.601 1.00 90.19 192 GLY A C 1
ATOM 1458 O O . GLY A 1 192 ? -4.678 0.602 10.586 1.00 90.19 192 GLY A O 1
ATOM 1459 N N . ARG A 1 193 ? -4.201 1.080 8.461 1.00 90.94 193 ARG A N 1
ATOM 1460 C CA . ARG A 1 193 ? -5.241 2.130 8.338 1.00 90.94 193 ARG A CA 1
ATOM 1461 C C . ARG A 1 193 ? -6.640 1.690 8.788 1.00 90.94 193 ARG A C 1
ATOM 1463 O O . ARG A 1 193 ? -7.404 2.474 9.338 1.00 90.94 193 ARG A O 1
ATOM 1470 N N . CYS A 1 194 ? -6.985 0.424 8.581 1.00 91.75 194 CYS A N 1
ATOM 1471 C CA . CYS A 1 194 ? -8.269 -0.121 9.015 1.00 91.75 194 CYS A CA 1
ATOM 1472 C C . CYS A 1 194 ? -8.438 -0.157 10.543 1.00 91.75 194 CYS A C 1
ATOM 1474 O O . CYS A 1 194 ? -9.558 0.037 11.006 1.00 91.75 194 CYS A O 1
ATOM 1476 N N . SER A 1 195 ? -7.369 -0.374 11.321 1.00 92.50 195 SER A N 1
ATOM 1477 C CA . SER A 1 195 ? -7.427 -0.259 12.783 1.00 92.50 195 SER A CA 1
ATOM 1478 C C . SER A 1 195 ? -7.464 1.197 13.240 1.00 92.50 195 SER A C 1
ATOM 1480 O O . SER A 1 195 ? -8.142 1.489 14.215 1.00 92.50 195 SER A O 1
ATOM 1482 N N . GLU A 1 196 ? -6.803 2.110 12.523 1.00 92.75 196 GLU A N 1
ATOM 1483 C CA . GLU A 1 196 ? -6.800 3.548 12.840 1.00 92.75 196 GLU A CA 1
ATOM 1484 C C . GLU A 1 196 ? -8.175 4.205 12.664 1.00 92.75 196 GLU A C 1
ATOM 1486 O O . GLU A 1 196 ? -8.587 5.025 13.479 1.00 92.75 196 GLU A O 1
ATOM 1491 N N . TYR A 1 197 ? -8.897 3.839 11.600 1.00 92.88 197 TYR A N 1
ATOM 1492 C CA . TYR A 1 197 ? -10.190 4.440 11.261 1.00 92.88 197 TYR A CA 1
ATOM 1493 C C . TYR A 1 197 ? -11.401 3.641 11.768 1.00 92.88 197 TYR A C 1
ATOM 1495 O O . TYR A 1 197 ? -12.539 3.979 11.445 1.00 92.88 197 TYR A O 1
ATOM 1503 N N . CYS A 1 198 ? -11.201 2.575 12.545 1.00 92.56 198 CYS A N 1
ATOM 1504 C CA . CYS A 1 198 ? -12.317 1.836 13.127 1.00 92.56 198 CYS A CA 1
ATOM 1505 C C . CYS A 1 198 ? -12.811 2.549 14.403 1.00 92.56 198 CYS A C 1
ATOM 1507 O O . CYS A 1 198 ? -12.045 2.662 15.356 1.00 92.56 198 CYS A O 1
ATOM 1509 N N . PRO A 1 199 ? -14.083 2.995 14.467 1.00 91.19 199 PRO A N 1
ATOM 1510 C CA . PRO A 1 199 ? -14.607 3.721 15.628 1.00 91.19 199 PRO A CA 1
ATOM 1511 C C . PRO A 1 199 ? -14.943 2.819 16.825 1.00 91.19 199 PRO A C 1
ATOM 1513 O O . PRO A 1 199 ? -15.347 3.332 17.865 1.00 91.19 199 PRO A O 1
ATOM 1516 N N . GLN A 1 200 ? -14.853 1.497 16.654 1.00 91.56 200 GLN A N 1
ATOM 1517 C CA . GLN A 1 200 ? -15.219 0.496 17.653 1.00 91.56 200 GLN A CA 1
ATOM 1518 C C . GLN A 1 200 ? -13.962 -0.021 18.352 1.00 91.56 200 GLN A C 1
ATOM 1520 O O . GLN A 1 200 ? -12.989 -0.406 17.693 1.00 91.56 200 GLN A O 1
ATOM 1525 N N . ASP A 1 201 ? -13.989 -0.054 19.680 1.00 91.00 201 ASP A N 1
ATOM 1526 C CA . ASP A 1 201 ? -12.821 -0.390 20.489 1.00 91.00 201 ASP A CA 1
ATOM 1527 C C . ASP A 1 201 ? -12.449 -1.878 20.367 1.00 91.00 201 ASP A C 1
ATOM 1529 O O . ASP A 1 201 ? -13.279 -2.778 20.497 1.00 91.00 201 ASP A O 1
ATOM 1533 N N . GLY A 1 202 ? -11.178 -2.158 20.077 1.00 88.56 202 GLY A N 1
ATOM 1534 C CA . GLY A 1 202 ? -10.602 -3.505 20.088 1.00 88.56 202 GLY A CA 1
ATOM 1535 C C . GLY A 1 202 ? -11.118 -4.483 19.023 1.00 88.56 202 GLY A C 1
ATOM 1536 O O . GLY A 1 202 ? -10.791 -5.672 19.103 1.00 88.56 202 GLY A O 1
ATOM 1537 N N . VAL A 1 203 ? -11.896 -4.020 18.036 1.00 91.44 203 VAL A N 1
ATOM 1538 C CA . VAL A 1 203 ? -12.431 -4.848 16.939 1.00 91.44 203 VAL A CA 1
ATOM 1539 C C . VAL A 1 203 ? -11.336 -5.247 15.954 1.00 91.44 203 VAL A C 1
ATOM 1541 O O . VAL A 1 203 ? -11.280 -6.407 15.538 1.00 91.44 203 VAL A O 1
ATOM 1544 N N . ILE A 1 204 ? -10.462 -4.309 15.580 1.00 92.62 204 ILE A N 1
ATOM 1545 C CA . ILE A 1 204 ? -9.358 -4.545 14.643 1.00 92.62 204 ILE A CA 1
ATOM 1546 C C . ILE A 1 204 ? -8.047 -4.240 15.357 1.00 92.62 204 ILE A C 1
ATOM 1548 O O . ILE A 1 204 ? -7.859 -3.143 15.873 1.00 92.62 204 ILE A O 1
ATOM 1552 N N . ALA A 1 205 ? -7.126 -5.200 15.365 1.00 92.00 205 ALA A N 1
ATOM 1553 C CA . ALA A 1 205 ? -5.816 -5.048 15.977 1.00 92.00 205 ALA A CA 1
ATOM 1554 C C . ALA A 1 205 ? -4.697 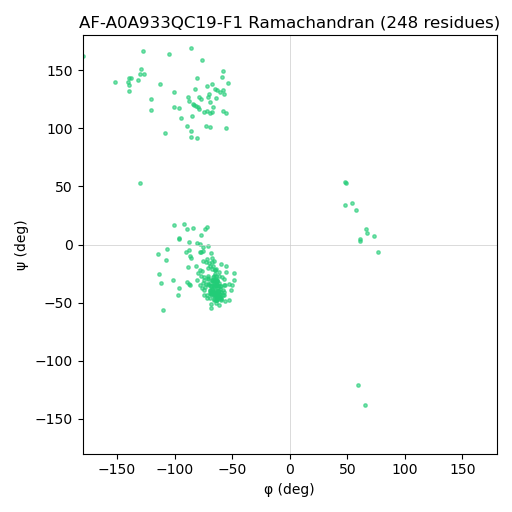-5.507 15.042 1.00 92.00 205 ALA A C 1
ATOM 1556 O O . ALA A 1 205 ? -4.807 -6.523 14.352 1.00 92.00 205 ALA A O 1
ATOM 1557 N N . LEU A 1 206 ? -3.595 -4.770 15.067 1.00 91.50 206 LEU A N 1
ATOM 1558 C CA . LEU A 1 206 ? -2.339 -5.130 14.439 1.00 91.50 206 LEU A CA 1
ATOM 1559 C C . LEU A 1 206 ? -1.437 -5.778 15.498 1.00 91.50 206 LEU A C 1
ATOM 1561 O O . LEU A 1 206 ? -1.091 -5.157 16.504 1.00 91.50 206 LEU A O 1
ATOM 1565 N N . LYS A 1 207 ? -1.085 -7.048 15.291 1.00 90.69 207 LYS A N 1
ATOM 1566 C CA . LYS A 1 207 ? -0.259 -7.836 16.214 1.00 90.69 207 LYS A CA 1
ATOM 1567 C C . LYS A 1 207 ? 1.090 -8.167 15.598 1.00 90.69 207 LYS A C 1
ATOM 1569 O O . LYS A 1 207 ? 1.140 -8.574 14.441 1.00 90.69 207 LYS A O 1
ATOM 1574 N N . TRP A 1 208 ? 2.153 -8.065 16.384 1.00 89.31 208 TRP A N 1
ATOM 1575 C CA . TRP A 1 208 ? 3.479 -8.581 16.066 1.00 89.31 208 TRP A CA 1
ATOM 1576 C C . TRP A 1 208 ? 3.752 -9.801 16.948 1.00 89.31 208 TRP A C 1
ATOM 1578 O O . TRP A 1 208 ? 4.124 -9.682 18.114 1.00 89.31 208 TRP A O 1
ATOM 1588 N N . GLY A 1 209 ? 3.495 -10.993 16.412 1.00 86.38 209 GLY A N 1
ATOM 1589 C CA . GLY A 1 209 ? 3.525 -12.232 17.185 1.00 86.38 209 GLY A CA 1
ATOM 1590 C C . GLY A 1 209 ? 2.516 -12.184 18.348 1.00 86.38 209 GLY A C 1
ATOM 1591 O O . GLY A 1 209 ? 1.318 -12.031 18.084 1.00 86.38 209 GLY A O 1
ATOM 1592 N N . PRO A 1 210 ? 2.958 -12.324 19.614 1.00 85.44 210 PRO A N 1
ATOM 1593 C CA . PRO A 1 210 ? 2.079 -12.218 20.780 1.00 85.44 210 PRO A CA 1
ATOM 1594 C C . PRO A 1 210 ? 1.724 -10.766 21.147 1.00 85.44 210 PRO A C 1
ATOM 1596 O O . PRO A 1 210 ? 0.696 -10.539 21.783 1.00 85.44 210 PRO A O 1
ATOM 1599 N N . LEU A 1 211 ? 2.530 -9.783 20.731 1.00 90.06 211 LEU A N 1
ATOM 1600 C CA . LEU A 1 211 ? 2.381 -8.385 21.128 1.00 90.06 211 LEU A CA 1
ATOM 1601 C C . LEU A 1 211 ? 1.328 -7.669 20.270 1.00 90.06 211 LEU A C 1
ATOM 1603 O O . LEU A 1 211 ? 1.334 -7.769 19.042 1.00 90.06 211 LEU A O 1
ATOM 1607 N N . THR A 1 212 ? 0.430 -6.907 20.892 1.00 90.00 212 THR A N 1
ATOM 1608 C CA . THR A 1 212 ? -0.468 -5.977 20.189 1.00 90.00 212 THR A CA 1
ATOM 1609 C C . THR A 1 212 ? 0.245 -4.650 19.966 1.00 90.00 212 THR A C 1
ATOM 1611 O O . THR A 1 212 ? 0.479 -3.925 20.926 1.00 90.00 212 THR A O 1
ATOM 1614 N N . LEU A 1 213 ? 0.571 -4.326 18.712 1.00 90.19 213 LEU A N 1
ATOM 1615 C CA . LEU A 1 213 ? 1.177 -3.036 18.366 1.00 90.19 213 LEU A CA 1
ATOM 1616 C C . LEU A 1 213 ? 0.151 -1.910 18.412 1.00 90.19 213 LEU A C 1
ATOM 1618 O O . LEU A 1 213 ? 0.427 -0.828 18.912 1.00 90.19 213 LEU A O 1
ATOM 1622 N N . PHE A 1 214 ? -1.033 -2.169 17.862 1.00 92.25 214 PHE A N 1
ATOM 1623 C CA . PHE A 1 214 ? -2.097 -1.183 17.801 1.00 92.25 214 PHE A CA 1
ATOM 1624 C C . PHE A 1 214 ? -3.453 -1.878 17.787 1.00 92.25 214 PHE A C 1
ATOM 1626 O O . PHE A 1 214 ? -3.627 -2.906 17.128 1.00 92.25 214 PHE A O 1
ATOM 1633 N N . ALA A 1 215 ? -4.420 -1.319 18.501 1.00 93.00 215 ALA A N 1
ATOM 1634 C CA . ALA A 1 215 ? -5.804 -1.762 18.491 1.00 93.00 215 ALA A CA 1
ATOM 1635 C C . ALA A 1 215 ? -6.699 -0.566 18.185 1.00 93.00 215 ALA A C 1
ATOM 1637 O O . ALA A 1 215 ? -6.382 0.559 18.566 1.00 93.00 215 ALA A O 1
ATOM 1638 N N . SER A 1 216 ? -7.805 -0.814 17.490 1.00 93.25 216 SER A N 1
ATOM 1639 C CA . SER A 1 216 ? -8.780 0.228 17.206 1.00 93.25 216 SER A CA 1
ATOM 1640 C C . SER A 1 216 ? -9.294 0.839 18.502 1.00 93.25 216 SER A C 1
ATOM 1642 O O . SER A 1 216 ? -9.642 0.110 19.433 1.00 93.25 216 SER A O 1
ATOM 1644 N N . SER A 1 217 ? -9.340 2.167 18.554 1.00 93.56 217 SER A N 1
ATOM 1645 C CA . SER A 1 217 ? -9.956 2.890 19.655 1.00 93.56 217 SER A CA 1
ATOM 1646 C C . SER A 1 217 ? -10.787 4.060 19.148 1.00 93.56 217 SER A C 1
ATOM 1648 O O . SER A 1 217 ? -10.437 4.742 18.177 1.00 93.56 217 SER A O 1
ATOM 1650 N N . ARG A 1 218 ? -11.910 4.311 19.818 1.00 92.25 218 ARG A N 1
ATOM 1651 C CA . ARG A 1 218 ? -12.833 5.392 19.477 1.00 92.25 218 ARG A CA 1
ATOM 1652 C C . ARG A 1 218 ? -12.190 6.762 19.651 1.00 92.25 218 ARG A C 1
ATOM 1654 O O . ARG A 1 218 ? -12.488 7.684 18.891 1.00 92.25 218 ARG A O 1
ATOM 1661 N N . GLU A 1 219 ? -11.331 6.903 20.652 1.00 93.69 219 GLU A N 1
ATOM 1662 C CA . GLU A 1 219 ? -10.598 8.137 20.921 1.00 93.69 219 GLU A CA 1
ATOM 1663 C C . GLU A 1 219 ? -9.607 8.456 19.797 1.00 93.69 219 GLU A C 1
ATOM 1665 O O . GLU A 1 219 ? -9.656 9.553 19.238 1.00 93.69 219 GLU A O 1
ATOM 1670 N N . TYR A 1 220 ? -8.809 7.469 19.375 1.00 93.00 220 TYR A N 1
ATOM 1671 C CA . TYR A 1 220 ? -7.872 7.632 18.264 1.00 93.00 220 TYR A CA 1
ATOM 1672 C C . TYR A 1 220 ? -8.600 7.969 16.958 1.00 93.00 220 TYR A C 1
ATOM 1674 O O . TYR A 1 220 ? -8.199 8.882 16.236 1.00 93.00 220 TYR A O 1
ATOM 1682 N N . TYR A 1 221 ? -9.723 7.295 16.683 1.00 92.06 221 TYR A N 1
ATOM 1683 C CA . TYR A 1 221 ? -10.571 7.600 15.530 1.00 92.06 221 TYR A CA 1
ATOM 1684 C C . TYR A 1 221 ? -11.027 9.069 15.517 1.00 92.06 221 TYR A C 1
ATOM 1686 O O . TYR A 1 221 ? -10.901 9.753 14.498 1.00 92.06 221 TYR A O 1
ATOM 1694 N N . LYS A 1 222 ? -11.544 9.574 16.648 1.00 91.88 222 LYS A N 1
ATOM 1695 C CA . LYS A 1 222 ? -12.012 10.965 16.758 1.00 91.88 222 LYS A CA 1
ATOM 1696 C C . LYS A 1 222 ? -10.892 11.961 16.492 1.00 91.88 222 LYS A C 1
ATOM 1698 O O . LYS A 1 222 ? -11.155 12.992 15.879 1.00 91.88 222 LYS A O 1
ATOM 1703 N N . ASP A 1 223 ? -9.680 11.677 16.959 1.00 91.44 223 ASP A N 1
ATOM 1704 C CA . ASP A 1 223 ? -8.546 12.567 16.751 1.00 91.44 223 ASP A CA 1
ATOM 1705 C C . ASP A 1 223 ? -8.066 12.558 15.296 1.00 91.44 223 ASP A C 1
ATOM 1707 O O . ASP A 1 223 ? -7.961 13.612 14.667 1.00 91.44 223 ASP A O 1
ATOM 1711 N N . LYS A 1 224 ? -7.920 11.369 14.702 1.00 88.75 224 LYS A N 1
ATOM 1712 C CA . LYS A 1 224 ? -7.489 11.205 13.308 1.00 88.75 224 LYS A CA 1
ATOM 1713 C C . LYS A 1 224 ? -8.408 11.931 12.319 1.00 88.75 224 LYS A C 1
ATOM 1715 O O . LYS A 1 224 ? -7.936 12.654 11.439 1.00 88.75 224 LYS A O 1
ATOM 1720 N N . VAL A 1 225 ? -9.725 11.815 12.517 1.00 89.50 225 VAL A N 1
ATOM 1721 C CA . VAL A 1 225 ? -10.758 12.414 11.650 1.00 89.50 225 VAL A CA 1
ATOM 1722 C C . VAL A 1 225 ? -10.793 13.951 11.710 1.00 89.50 225 VAL A C 1
ATOM 1724 O O . VAL A 1 225 ? -11.423 14.602 10.864 1.00 89.50 225 VAL A O 1
ATOM 1727 N N . LYS A 1 226 ? -10.097 14.582 12.667 1.00 86.81 226 LYS A N 1
ATOM 1728 C CA . LYS A 1 226 ? -9.899 16.042 12.658 1.00 86.81 226 LYS A CA 1
ATOM 1729 C C . LYS A 1 226 ? -8.995 16.482 11.503 1.00 86.81 226 LYS A C 1
ATOM 1731 O O . LYS A 1 226 ? -9.249 17.543 10.939 1.00 86.81 226 LYS A O 1
ATOM 1736 N N . GLY A 1 227 ? -7.986 15.682 11.148 1.00 82.75 227 GLY A N 1
ATOM 1737 C CA . GLY A 1 227 ? -7.022 16.002 10.090 1.00 82.75 227 GLY A CA 1
ATOM 1738 C C . GLY A 1 227 ? -7.353 15.378 8.733 1.00 82.75 227 GLY A C 1
ATOM 1739 O O . GLY A 1 227 ? -7.271 16.050 7.704 1.00 82.75 227 GLY A O 1
ATO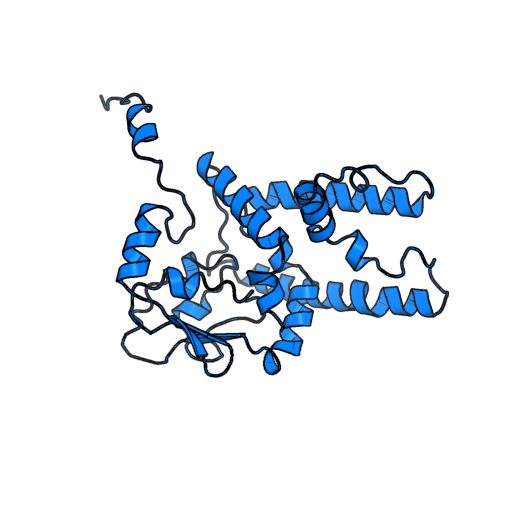M 1740 N N . GLU A 1 228 ? -7.747 14.105 8.717 1.00 84.94 228 GLU A N 1
ATOM 1741 C CA . GLU A 1 228 ? -7.984 13.348 7.485 1.00 84.94 228 GLU A CA 1
ATOM 1742 C C . GLU A 1 228 ? -9.231 12.473 7.622 1.00 84.94 228 GLU A C 1
ATOM 1744 O O . GLU A 1 228 ? -9.425 11.786 8.621 1.00 84.94 228 GLU A O 1
ATOM 1749 N N . LEU A 1 229 ? -10.111 12.527 6.626 1.00 86.00 229 LEU A N 1
ATOM 1750 C CA . LEU A 1 229 ? -11.309 11.699 6.576 1.00 86.00 229 LEU A CA 1
ATOM 1751 C C . LEU A 1 229 ? -10.943 10.251 6.176 1.00 86.00 229 LEU A C 1
ATOM 1753 O O . LEU A 1 229 ? -9.892 10.022 5.578 1.00 86.00 229 LEU A O 1
ATOM 1757 N N . PRO A 1 230 ? -11.784 9.243 6.478 1.00 83.19 230 PRO A N 1
ATOM 1758 C CA . PRO A 1 230 ? -11.516 7.840 6.122 1.00 83.19 230 PRO A CA 1
ATOM 1759 C C . PRO A 1 230 ? -11.305 7.635 4.618 1.00 83.19 230 PRO A C 1
ATOM 1761 O O . PRO A 1 230 ? -10.436 6.879 4.183 1.00 83.19 230 PRO A O 1
ATOM 1764 N N . ASP A 1 231 ? -12.033 8.400 3.811 1.00 76.38 231 ASP A N 1
ATOM 1765 C CA . ASP A 1 231 ? -11.872 8.484 2.364 1.00 76.38 231 ASP A CA 1
ATOM 1766 C C . ASP A 1 231 ? -10.595 9.238 1.955 1.00 76.38 231 ASP A C 1
ATOM 1768 O O . ASP A 1 231 ? -10.479 9.625 0.799 1.00 76.38 231 ASP A O 1
ATOM 1772 N N . GLY A 1 232 ? -9.652 9.459 2.879 1.00 74.56 232 GLY A N 1
ATOM 1773 C CA . GLY A 1 232 ? -8.357 10.141 2.796 1.00 74.56 232 GLY A CA 1
ATOM 1774 C C . GLY A 1 232 ? -8.391 11.616 2.408 1.00 74.56 232 GLY A C 1
ATOM 1775 O O . GLY A 1 232 ? -7.325 12.207 2.208 1.00 74.56 232 GLY A O 1
ATOM 1776 N N . THR A 1 233 ? -9.567 12.227 2.261 1.00 77.31 233 THR A N 1
ATOM 1777 C CA . THR A 1 233 ? -9.656 13.665 1.997 1.00 77.31 233 THR A CA 1
ATOM 1778 C C . THR A 1 233 ? -9.125 14.445 3.199 1.00 77.31 233 THR A C 1
ATOM 1780 O O . THR A 1 233 ? -9.401 14.134 4.359 1.00 77.31 233 THR A O 1
ATOM 1783 N N . VAL A 1 234 ? -8.286 15.444 2.930 1.00 73.75 234 VAL A N 1
ATOM 1784 C CA . VAL A 1 234 ? -7.692 16.272 3.986 1.00 73.75 234 VAL A CA 1
ATOM 1785 C C . VAL A 1 234 ? -8.651 17.409 4.257 1.00 73.75 234 VAL A C 1
ATOM 1787 O O . VAL A 1 234 ? -8.975 18.159 3.333 1.00 73.75 234 VAL A O 1
ATOM 1790 N N . LYS A 1 235 ? -9.099 17.570 5.505 1.00 66.00 235 LYS A N 1
ATOM 1791 C CA . LYS A 1 235 ? -9.905 18.745 5.841 1.00 66.00 235 LYS A CA 1
ATOM 1792 C C . LYS A 1 235 ? -9.046 19.997 5.633 1.00 66.00 235 LYS A C 1
ATOM 1794 O O . LYS A 1 235 ? -7.894 20.012 6.074 1.00 66.00 235 LYS A O 1
ATOM 1799 N N . PRO A 1 236 ? -9.558 21.046 4.965 1.00 60.81 236 PRO A N 1
ATOM 1800 C CA . PRO A 1 236 ? -8.820 22.294 4.854 1.00 60.81 236 PRO A CA 1
ATOM 1801 C C . PRO A 1 236 ? -8.510 22.812 6.263 1.00 60.81 236 PRO A C 1
ATOM 1803 O O . PRO A 1 236 ? -9.395 22.882 7.118 1.00 60.81 236 PRO A O 1
ATOM 1806 N N . LEU A 1 237 ? -7.241 23.151 6.511 1.00 57.44 237 LEU A N 1
ATOM 1807 C CA . LEU A 1 237 ? -6.823 23.801 7.754 1.00 57.44 237 LEU A CA 1
ATOM 1808 C C . LEU A 1 237 ? -7.683 25.056 7.961 1.00 57.44 237 LEU A C 1
ATOM 1810 O O . LEU A 1 237 ? -7.938 25.779 6.997 1.00 57.44 237 LEU A O 1
ATOM 1814 N N . LYS A 1 238 ? -8.116 25.330 9.201 1.00 52.44 238 LYS A N 1
ATOM 1815 C CA . LYS A 1 238 ? -9.011 26.460 9.536 1.00 52.44 238 LYS A CA 1
ATOM 1816 C C . LYS A 1 238 ? -8.559 27.799 8.928 1.00 52.44 238 LYS A C 1
ATOM 1818 O O . LYS A 1 238 ? -9.404 28.603 8.565 1.00 52.44 238 LYS A O 1
ATOM 1823 N N . PHE A 1 239 ? -7.256 28.001 8.739 1.00 48.06 239 PHE A N 1
ATOM 1824 C CA . PHE A 1 239 ? -6.694 29.200 8.113 1.00 48.06 239 PHE A CA 1
ATOM 1825 C C . PHE A 1 239 ? -7.080 29.368 6.628 1.00 48.06 239 PHE A C 1
ATOM 1827 O O . PHE A 1 239 ? -7.355 30.475 6.184 1.00 48.06 239 PHE A O 1
ATOM 1834 N N . ALA A 1 240 ? -7.206 28.274 5.867 1.00 49.69 240 ALA A N 1
ATOM 1835 C CA . ALA A 1 240 ? -7.648 28.306 4.468 1.00 49.69 240 ALA A CA 1
ATOM 1836 C C . ALA A 1 240 ? -9.163 28.540 4.316 1.00 49.69 240 ALA A C 1
ATOM 1838 O O . ALA A 1 240 ? -9.628 28.859 3.228 1.00 49.69 240 ALA A O 1
ATOM 1839 N N . ARG A 1 241 ? -9.934 28.394 5.401 1.00 46.94 241 ARG A N 1
ATOM 1840 C CA . ARG A 1 241 ? -11.368 28.710 5.430 1.00 46.94 241 ARG A CA 1
ATOM 1841 C C . ARG A 1 241 ? -11.618 30.223 5.493 1.00 46.94 241 ARG A C 1
ATOM 1843 O O . ARG A 1 241 ? -12.663 30.667 5.043 1.00 46.94 241 ARG A O 1
ATOM 1850 N N . ASN A 1 242 ? -10.637 30.993 5.970 1.00 43.72 242 ASN A N 1
ATOM 1851 C CA . ASN A 1 242 ? -10.680 32.458 6.013 1.00 43.72 242 ASN A CA 1
ATOM 1852 C C . ASN A 1 242 ? -10.169 33.121 4.718 1.00 43.72 242 ASN A C 1
ATOM 1854 O O . ASN A 1 242 ? -10.221 34.339 4.606 1.00 43.72 242 ASN A O 1
ATOM 1858 N N . ALA A 1 243 ? -9.663 32.337 3.757 1.00 47.28 243 ALA A N 1
ATOM 1859 C CA . ALA A 1 243 ? -9.158 32.821 2.467 1.00 47.28 243 ALA A CA 1
ATOM 1860 C C . ALA A 1 243 ? -10.099 32.511 1.287 1.00 47.28 243 ALA A C 1
ATOM 1862 O O . ALA A 1 243 ? -9.817 32.908 0.160 1.00 47.28 243 ALA A O 1
ATOM 1863 N N . ALA A 1 244 ? -11.201 31.794 1.522 1.00 44.41 244 ALA A N 1
ATOM 1864 C CA . ALA A 1 244 ? -12.251 31.645 0.524 1.00 44.41 244 ALA A CA 1
ATOM 1865 C C . ALA A 1 244 ? -13.165 32.879 0.609 1.00 44.41 244 ALA A C 1
ATOM 1867 O O . ALA A 1 244 ? -13.731 33.111 1.682 1.00 44.41 244 ALA A O 1
ATOM 1868 N N . PRO A 1 245 ? -13.320 33.683 -0.459 1.00 43.59 245 PRO A N 1
ATOM 1869 C CA . PRO A 1 245 ? -14.347 34.709 -0.467 1.00 43.59 245 PRO A CA 1
ATOM 1870 C C . PRO A 1 245 ? -15.703 34.021 -0.307 1.00 43.59 245 PRO A C 1
ATOM 1872 O O . PRO A 1 245 ? -15.989 33.024 -0.974 1.00 43.59 245 PRO A O 1
ATOM 1875 N N . ALA A 1 246 ? -16.509 34.547 0.614 1.00 46.19 246 ALA A N 1
ATOM 1876 C CA . ALA A 1 246 ? -17.920 34.228 0.712 1.00 46.19 246 ALA A CA 1
ATOM 1877 C C . ALA A 1 246 ? -18.553 34.533 -0.650 1.00 46.19 246 ALA A C 1
ATOM 1879 O O . ALA A 1 246 ? -18.778 35.690 -0.996 1.00 46.19 246 ALA A O 1
ATOM 1880 N N . THR A 1 247 ? -18.773 33.499 -1.456 1.00 43.31 247 THR A N 1
ATOM 1881 C CA . THR A 1 247 ? -19.702 33.592 -2.574 1.00 43.31 247 THR A CA 1
ATOM 1882 C C . THR A 1 247 ? -21.074 33.597 -1.925 1.00 43.31 247 THR A C 1
ATOM 1884 O O . THR A 1 247 ? -21.511 32.602 -1.356 1.00 43.31 247 THR A O 1
ATOM 1887 N N . GLY A 1 248 ? -21.645 34.799 -1.845 1.00 39.09 248 GLY A N 1
ATOM 1888 C CA . GLY A 1 248 ? -22.995 35.011 -1.360 1.00 39.09 248 GLY A CA 1
ATOM 1889 C C . GLY A 1 248 ? -23.972 34.323 -2.298 1.00 39.09 248 GLY A C 1
ATOM 1890 O O . GLY A 1 248 ? -23.942 34.565 -3.503 1.00 39.09 248 GLY A O 1
ATOM 1891 N N . ASP A 1 249 ? -24.812 33.473 -1.723 1.00 41.44 249 ASP A N 1
ATOM 1892 C CA . ASP A 1 249 ? -26.055 33.056 -2.347 1.00 41.44 249 ASP A CA 1
ATOM 1893 C C . ASP A 1 249 ? -26.974 34.288 -2.396 1.00 41.44 249 ASP A C 1
ATOM 1895 O O . ASP A 1 249 ? -27.353 34.835 -1.354 1.00 41.44 249 ASP A O 1
ATOM 1899 N N . ALA A 1 250 ? -27.262 34.746 -3.613 1.00 33.97 250 ALA A N 1
ATOM 1900 C CA . ALA A 1 250 ? -28.375 35.624 -3.951 1.00 33.97 250 ALA A CA 1
ATOM 1901 C C . ALA A 1 250 ? -29.325 34.846 -4.865 1.00 33.97 250 ALA A C 1
ATOM 1903 O O . ALA A 1 250 ? -28.808 34.115 -5.744 1.00 33.97 250 ALA A O 1
#

pLDDT: mean 75.94, std 13.23, range [33.97, 93.69]

Sequence (250 aa):
GKAFCGWVCPLGTLQELIGKVGRRFNLPLRRFAPGNLGDVKRVRPVKWLLLLALVFVLPLLAGLGTVPHSLGNPYCDICPSRIATTLLTGSTEQLAIRVNDTVSFSLGAIANVLIGFILVAALAMRQPFCRICPMLSFNALFQRLSPLRLVKKTGEHCGKCRICSDACPMDIPEISTEAGRKAYHEDCTLCGRCSEYCPQDGVIALKWGPLTLFASSREYYKDKVKGELPDGTVKPLKFARNAAPATGDA

Solvent-accessible surface area (backbone atoms only — not comparable to full-atom values): 13706 Å² total; per-residue (Å²): 68,30,49,45,56,40,76,66,40,66,42,53,58,50,27,50,50,46,28,42,51,27,45,73,70,70,47,74,70,61,71,76,51,86,86,58,46,64,62,53,61,69,51,57,59,51,24,55,52,49,29,47,44,44,68,48,48,39,30,50,38,21,74,70,66,78,39,63,71,85,46,42,53,49,49,67,68,58,35,59,48,54,58,46,48,30,64,74,68,71,47,60,82,75,78,50,74,55,80,89,40,75,65,55,34,52,52,49,51,52,34,51,51,51,42,54,52,50,56,57,44,13,37,38,25,60,44,56,61,69,78,50,37,29,68,49,54,57,20,39,73,43,42,86,77,32,53,64,44,77,45,33,58,80,60,86,75,66,78,56,78,41,44,34,17,51,27,30,66,77,54,47,61,44,48,32,78,44,46,44,82,64,21,55,61,74,81,52,38,68,64,56,45,40,24,51,47,22,64,40,67,63,40,28,30,40,25,51,65,92,46,73,78,46,58,8,30,43,67,58,21,60,56,49,53,67,54,36,39,56,78,56,45,64,56,77,57,74,73,61,64,75,69,54,80,82,78,74,89,125

Nearest PDB structures (foldseek):
  4kjs-assembly1_A  TM=1.781E-01  e=6.702E+00  Bacillus subtilis subsp. subtilis str. 168

Secondary structure (DSSP, 8-state):
-THHHHHT-HHHHHHHHHHHHHHHTTPPP----GGGHHHHHHHTTHHHHHHIIIIIIHHHHHHTTSS-GGGSSHHHHH-HHHHHHHHHTT-GGGTS--TT-HHHHHHHHHHHHHHHHHHHHHHHSSSHHHHH-HHHHHHHHGGGG-SEEEEEPPSTT----SHHHHT-TT--THHHH--GGGGS-TT-----HHHHT--STTSEEEEETTEEEEE--HHHHHHHHHHB-TT-PBPPPHHHHSSS------

Radius of 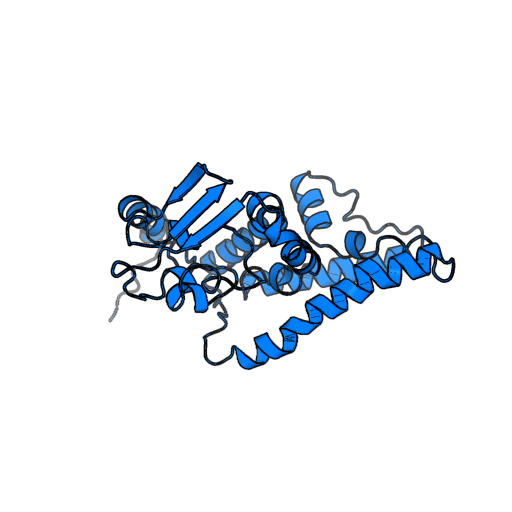gyration: 20.73 Å; Cα contacts (8 Å, |Δi|>4): 337; chains: 1; bounding box: 55×56×48 Å